Protein AF-A0A2N0L353-F1 (afdb_monomer_lite)

Sequence (300 aa):
MQDRASKSQKNRIRAVGNQPSREDRGNKATIRFIDNRPEAIQLRNLHEIADNSFQVKQLEAMQDMADKDHQAANTARLQAMAGRGPNPVARRMPTKDVSVGPAQNNENKTGPSGKGDQPETTTQRTSQFARDEGSLNVVQRLSKAGDPLKIAEEEYALVASGKKLKYTALSAGCMAVTVMFKDGGGGGVHMAMEEQGKGQWTGFLAAISGKTVKEAHINCDSWGSHEDWRVKKGESSPMSTLALVMAANFEKFADEDKKKDAFYKDGWVYETASILDWFKGKLGVKPNKHGSGSLEYTMP

Structure (mmCIF, N/CA/C/O backbone):
data_AF-A0A2N0L353-F1
#
_entry.id   AF-A0A2N0L353-F1
#
loop_
_atom_site.group_PDB
_atom_site.id
_atom_site.type_symbol
_atom_site.label_atom_id
_atom_site.label_alt_id
_atom_site.label_comp_id
_atom_site.label_asym_id
_atom_site.label_entity_id
_atom_site.label_seq_id
_atom_site.pdbx_PDB_ins_code
_atom_site.Cartn_x
_atom_site.Cartn_y
_atom_site.Cartn_z
_atom_site.occupancy
_atom_site.B_iso_or_equiv
_atom_site.auth_seq_id
_atom_site.auth_comp_id
_atom_site.auth_asym_id
_atom_site.auth_atom_id
_atom_site.pdbx_PDB_model_num
ATOM 1 N N . MET A 1 1 ? -32.045 44.838 -2.674 1.00 46.31 1 MET A N 1
ATOM 2 C CA . MET A 1 1 ? -33.083 43.862 -3.070 1.00 46.31 1 MET A CA 1
ATOM 3 C C . MET A 1 1 ? -33.022 43.684 -4.576 1.00 46.31 1 MET A C 1
ATOM 5 O O . MET A 1 1 ? -33.384 44.606 -5.290 1.00 46.31 1 MET A O 1
ATOM 9 N N . GLN A 1 2 ? -32.492 42.556 -5.047 1.00 46.69 2 GLN A N 1
ATOM 10 C CA . GLN A 1 2 ? -32.521 42.152 -6.455 1.00 46.69 2 GLN A CA 1
ATOM 11 C C . GLN A 1 2 ? -32.624 40.625 -6.486 1.00 46.69 2 GLN A C 1
ATOM 13 O O . GLN A 1 2 ? -31.653 39.923 -6.213 1.00 46.69 2 GLN A O 1
ATOM 18 N N . ASP A 1 3 ? -33.836 40.146 -6.756 1.00 54.50 3 ASP A N 1
ATOM 19 C CA . ASP A 1 3 ? -34.168 38.738 -6.942 1.00 54.50 3 ASP A CA 1
ATOM 20 C C . ASP A 1 3 ? -33.660 38.245 -8.300 1.00 54.50 3 ASP A C 1
ATOM 22 O O . ASP A 1 3 ? -33.986 38.808 -9.348 1.00 54.50 3 ASP A O 1
ATOM 26 N N . ARG A 1 4 ? -32.901 37.146 -8.301 1.00 48.09 4 ARG A N 1
ATOM 27 C CA . ARG A 1 4 ? -32.656 36.340 -9.503 1.00 48.09 4 ARG A CA 1
ATOM 28 C C . ARG A 1 4 ? -33.074 34.900 -9.239 1.00 48.09 4 ARG A C 1
ATOM 30 O O . ARG A 1 4 ? -32.358 34.123 -8.619 1.00 48.09 4 ARG A O 1
ATOM 37 N N . ALA A 1 5 ? -34.264 34.576 -9.737 1.00 50.03 5 ALA A N 1
ATOM 38 C CA . ALA A 1 5 ? -34.821 33.236 -9.801 1.00 50.03 5 ALA A CA 1
ATOM 39 C C . ALA A 1 5 ? -34.145 32.424 -10.920 1.00 50.03 5 ALA A C 1
ATOM 41 O O . ALA A 1 5 ? -34.323 32.712 -12.106 1.00 50.03 5 ALA A O 1
ATOM 42 N N . SER A 1 6 ? -33.398 31.385 -10.547 1.00 56.88 6 SER A N 1
ATOM 43 C CA . SER A 1 6 ? -32.835 30.406 -11.483 1.00 56.88 6 SER A CA 1
ATOM 44 C C . SER A 1 6 ? -33.846 29.288 -11.743 1.00 56.88 6 SER A C 1
ATOM 46 O O . SER A 1 6 ? -34.203 28.523 -10.847 1.00 56.88 6 SER A O 1
ATOM 48 N N . LYS A 1 7 ? -34.328 29.202 -12.986 1.00 53.72 7 LYS A N 1
ATOM 49 C CA . LYS A 1 7 ? -35.230 28.148 -13.471 1.00 53.72 7 LYS A CA 1
ATOM 50 C C . LYS A 1 7 ? -34.462 26.828 -13.616 1.00 53.72 7 LYS A C 1
ATOM 52 O O . LYS A 1 7 ? -33.476 26.763 -14.341 1.00 53.72 7 LYS A O 1
ATOM 57 N N . SER A 1 8 ? -34.942 25.774 -12.957 1.00 46.25 8 SER A N 1
ATOM 58 C CA . SER A 1 8 ? -34.457 24.399 -13.129 1.00 46.25 8 SER A CA 1
ATOM 59 C C . SER A 1 8 ? -34.963 23.815 -14.454 1.00 46.25 8 SER A C 1
ATOM 61 O O . SER A 1 8 ? -36.168 23.790 -14.717 1.00 46.25 8 SER A O 1
ATOM 63 N N . GLN A 1 9 ? -34.039 23.355 -15.298 1.00 46.62 9 GLN A N 1
ATOM 64 C CA . GLN A 1 9 ? -34.328 22.707 -16.574 1.00 46.62 9 GLN A CA 1
ATOM 65 C C . GLN A 1 9 ? -34.512 21.200 -16.338 1.00 46.62 9 GLN A C 1
ATOM 67 O O . GLN A 1 9 ? -33.571 20.463 -16.048 1.00 46.62 9 GLN A O 1
ATOM 72 N N . LYS A 1 10 ? -35.765 20.748 -16.413 1.00 39.97 10 LYS A N 1
ATOM 73 C CA . LYS A 1 10 ? -36.188 19.363 -16.172 1.00 39.97 10 LYS A CA 1
ATOM 74 C C . LYS A 1 10 ? -35.751 18.482 -17.351 1.00 39.97 10 LYS A C 1
ATOM 76 O O . LYS A 1 10 ? -36.398 18.483 -18.396 1.00 39.97 10 LYS A O 1
ATOM 81 N N . ASN A 1 11 ? -34.647 17.754 -17.198 1.00 43.69 11 ASN A N 1
ATOM 82 C CA . ASN A 1 11 ? -34.125 16.870 -18.239 1.00 43.69 11 ASN A CA 1
ATOM 83 C C . ASN A 1 11 ? -34.985 15.591 -18.309 1.00 43.69 11 ASN A C 1
ATOM 85 O O . ASN A 1 11 ? -34.959 14.746 -17.415 1.00 43.69 11 ASN A O 1
ATOM 89 N N . ARG A 1 12 ? -35.836 15.493 -19.336 1.00 39.56 12 ARG A N 1
ATOM 90 C CA . ARG A 1 12 ? -36.776 14.384 -19.550 1.00 39.56 12 ARG A CA 1
ATOM 91 C C . ARG A 1 12 ? -36.070 13.287 -20.345 1.00 39.56 12 ARG A C 1
ATOM 93 O O . ARG A 1 12 ? -36.060 13.327 -21.571 1.00 39.56 12 ARG A O 1
ATOM 100 N N . ILE A 1 13 ? -35.502 12.306 -19.650 1.00 43.84 13 ILE A N 1
ATOM 101 C CA . ILE A 1 13 ? -34.922 11.110 -20.273 1.00 43.84 13 ILE A CA 1
ATOM 102 C C . ILE A 1 13 ? -36.071 10.301 -20.898 1.00 43.84 13 ILE A C 1
ATOM 104 O O . ILE A 1 13 ? -36.920 9.757 -20.192 1.00 43.84 13 ILE A O 1
ATOM 108 N N . ARG A 1 14 ? -36.142 10.267 -22.235 1.00 41.06 14 ARG A N 1
ATOM 109 C CA . ARG A 1 14 ? -36.974 9.305 -22.970 1.00 41.06 14 ARG A CA 1
ATOM 110 C C . ARG A 1 14 ? -36.255 7.959 -22.939 1.00 41.06 14 ARG A C 1
ATOM 112 O O . ARG A 1 14 ? -35.190 7.828 -23.530 1.00 41.06 14 ARG A O 1
ATOM 119 N N . ALA A 1 15 ? -36.844 6.969 -22.276 1.00 43.94 15 ALA A N 1
ATOM 120 C CA . ALA A 1 15 ? -36.439 5.579 -22.426 1.00 43.94 15 ALA A CA 1
ATOM 121 C C . ALA A 1 15 ? -36.778 5.128 -23.856 1.00 43.94 15 ALA A C 1
ATOM 123 O O . ALA A 1 15 ? -37.950 5.003 -24.215 1.00 43.94 15 ALA A O 1
ATOM 124 N N . VAL A 1 16 ? -35.754 4.940 -24.686 1.00 44.72 16 VAL A N 1
ATOM 125 C CA . VAL A 1 16 ? -35.884 4.260 -25.976 1.00 44.72 16 VAL A CA 1
ATOM 126 C C . VAL A 1 16 ? -35.951 2.768 -25.665 1.00 44.72 16 VAL A C 1
ATOM 128 O O . VAL A 1 16 ? -34.963 2.163 -25.260 1.00 44.72 16 VAL A O 1
ATOM 131 N N . GLY A 1 17 ? -37.148 2.193 -25.764 1.00 37.22 17 GLY A N 1
ATOM 132 C CA . GLY A 1 17 ? -37.340 0.754 -25.646 1.00 37.22 17 GLY A CA 1
ATOM 133 C C . GLY A 1 17 ? -36.730 0.060 -26.858 1.00 37.22 17 GLY A C 1
ATOM 134 O O . GLY A 1 17 ? -37.237 0.211 -27.968 1.00 37.22 17 GLY A O 1
ATOM 135 N N . ASN A 1 18 ? -35.655 -0.699 -26.648 1.00 43.62 18 ASN A N 1
ATOM 136 C CA . ASN A 1 18 ? -35.121 -1.599 -27.664 1.00 43.62 18 ASN A CA 1
ATOM 137 C C . ASN A 1 18 ? -36.157 -2.699 -27.923 1.00 43.62 18 ASN A C 1
ATOM 139 O O . ASN A 1 18 ? -36.404 -3.542 -27.060 1.00 43.62 18 ASN A O 1
ATOM 143 N N . GLN A 1 19 ? -36.787 -2.677 -29.099 1.00 42.91 19 GLN A N 1
ATOM 144 C CA . GLN A 1 19 ? -37.584 -3.810 -29.553 1.00 42.91 19 GLN A CA 1
ATOM 145 C C . GLN A 1 19 ? -36.665 -5.025 -29.745 1.00 42.91 19 GLN A C 1
ATOM 147 O O . GLN A 1 19 ? -35.612 -4.893 -30.374 1.00 42.91 19 GLN A O 1
ATOM 152 N N . PRO A 1 20 ? -37.035 -6.214 -29.242 1.00 43.59 20 PRO A N 1
ATOM 153 C CA . PRO A 1 20 ? -36.316 -7.431 -29.574 1.00 43.59 20 PRO A CA 1
ATOM 154 C C . PRO A 1 20 ? -36.538 -7.746 -31.058 1.00 43.59 20 PRO A C 1
ATOM 156 O O . PRO A 1 20 ? -37.669 -7.995 -31.480 1.00 43.59 20 PRO A O 1
ATOM 159 N N . SER A 1 21 ? -35.456 -7.726 -31.841 1.00 52.06 21 SER A N 1
ATOM 160 C CA . SER A 1 21 ? -35.455 -8.262 -33.202 1.00 52.06 21 SER A CA 1
ATOM 161 C C . SER A 1 21 ? -35.830 -9.738 -33.125 1.00 52.06 21 SER A C 1
ATOM 163 O O . SER A 1 21 ? -35.154 -10.540 -32.476 1.00 52.06 21 SER A O 1
ATOM 165 N N . ARG A 1 22 ? -36.980 -10.068 -33.706 1.00 52.56 22 ARG A N 1
ATOM 166 C CA . ARG A 1 22 ? -37.604 -11.380 -33.633 1.00 52.56 22 ARG A CA 1
ATOM 167 C C . ARG A 1 22 ? -37.454 -12.042 -34.987 1.00 52.56 22 ARG A C 1
ATOM 169 O O . ARG A 1 22 ? -38.391 -12.007 -35.763 1.00 52.56 22 ARG A O 1
ATOM 176 N N . GLU A 1 23 ? -36.301 -12.647 -35.232 1.00 56.91 23 GLU A N 1
ATOM 177 C CA . GLU A 1 23 ? -36.127 -13.681 -36.251 1.00 56.91 23 GLU A CA 1
ATOM 178 C C . GLU A 1 23 ? -34.750 -14.321 -36.072 1.00 56.91 23 GLU A C 1
ATOM 180 O O . GLU A 1 23 ? -33.740 -13.753 -36.455 1.00 56.91 23 GLU A O 1
ATOM 185 N N . ASP A 1 24 ? -34.713 -15.491 -35.431 1.00 43.59 24 ASP A N 1
ATOM 186 C CA . ASP A 1 24 ? -33.927 -16.596 -35.972 1.00 43.59 24 ASP A CA 1
ATOM 187 C C . ASP A 1 24 ? -34.420 -17.929 -35.407 1.00 43.59 24 ASP A C 1
ATOM 189 O O . ASP A 1 24 ? -34.488 -18.175 -34.198 1.00 43.59 24 ASP A O 1
ATOM 193 N N . ARG A 1 25 ? -34.858 -18.784 -36.329 1.00 52.91 25 ARG A N 1
ATOM 194 C CA . ARG A 1 25 ? -35.359 -20.126 -36.052 1.00 52.91 25 ARG A CA 1
ATOM 195 C C . ARG A 1 25 ? -34.168 -21.033 -35.744 1.00 52.91 25 ARG A C 1
ATOM 197 O O . ARG A 1 25 ? -33.343 -21.288 -36.609 1.00 52.91 25 ARG A O 1
ATOM 204 N N . GLY A 1 26 ? -34.151 -21.608 -34.544 1.00 57.28 26 GLY A N 1
ATOM 205 C CA . GLY A 1 26 ? -33.601 -22.953 -34.354 1.00 57.28 26 GLY A CA 1
ATOM 206 C C . GLY A 1 26 ? -32.202 -23.099 -33.761 1.00 57.28 26 GLY A C 1
ATOM 207 O O . GLY A 1 26 ? -31.735 -24.228 -33.708 1.00 57.28 26 GLY A O 1
ATOM 208 N N . ASN A 1 27 ? -31.559 -22.049 -33.246 1.00 59.75 27 ASN A N 1
ATOM 209 C CA . ASN A 1 27 ? -30.376 -22.206 -32.393 1.00 59.75 27 ASN A CA 1
ATOM 210 C C . ASN A 1 27 ? -30.478 -21.305 -31.157 1.00 59.75 27 ASN A C 1
ATOM 212 O O . ASN A 1 27 ? -30.935 -20.170 -31.232 1.00 59.75 27 ASN A O 1
ATOM 216 N N . LYS A 1 28 ? -30.104 -21.865 -30.002 1.00 56.66 28 LYS A N 1
ATOM 217 C CA . LYS A 1 28 ? -30.168 -21.292 -28.647 1.00 56.66 28 LYS A CA 1
ATOM 218 C C . LYS A 1 28 ? -29.827 -19.789 -28.660 1.00 56.66 28 LYS A C 1
ATOM 220 O O . LYS A 1 28 ? -28.668 -19.421 -28.829 1.00 56.66 28 LYS A O 1
ATOM 225 N N . ALA A 1 29 ? -30.839 -18.931 -28.517 1.00 55.41 29 ALA A N 1
ATOM 226 C CA . ALA A 1 29 ? -30.677 -17.484 -28.626 1.00 55.41 29 ALA A CA 1
ATOM 227 C C . ALA A 1 29 ? -29.891 -16.939 -27.425 1.00 55.41 29 ALA A C 1
ATOM 229 O O . ALA A 1 29 ? -30.432 -16.742 -26.336 1.00 55.41 29 ALA A O 1
ATOM 230 N N . THR A 1 30 ? -28.596 -16.704 -27.618 1.00 61.00 30 THR A N 1
ATOM 231 C CA . THR A 1 30 ? -27.766 -15.980 -26.656 1.00 61.00 30 THR A CA 1
ATOM 232 C C . THR A 1 30 ? -28.069 -14.495 -26.819 1.00 61.00 30 THR A C 1
ATOM 234 O O . THR A 1 30 ? -27.542 -13.846 -27.721 1.00 61.00 30 THR A O 1
ATOM 237 N N . ILE A 1 31 ? -28.956 -13.950 -25.984 1.00 69.44 31 ILE A N 1
ATOM 238 C CA . ILE A 1 31 ? -29.211 -12.505 -25.950 1.00 69.44 31 ILE A CA 1
ATOM 239 C C . ILE A 1 31 ? -27.903 -11.822 -25.530 1.00 69.44 31 ILE A C 1
ATOM 241 O O . ILE A 1 31 ? -27.449 -11.989 -24.398 1.00 69.44 31 ILE A O 1
ATOM 245 N N . ARG A 1 32 ? -27.275 -11.084 -26.450 1.00 70.31 32 ARG A N 1
ATOM 246 C CA . ARG A 1 32 ? -26.110 -10.239 -26.165 1.00 70.31 32 ARG A CA 1
ATOM 247 C C . ARG A 1 32 ? -26.590 -8.801 -26.038 1.00 70.31 32 ARG A C 1
ATOM 249 O O . ARG A 1 32 ? -27.107 -8.235 -26.997 1.00 70.31 32 ARG A O 1
ATOM 256 N N . PHE A 1 33 ? -26.437 -8.219 -24.856 1.00 74.19 33 PHE A N 1
ATOM 257 C CA . PHE A 1 33 ? -26.637 -6.786 -24.673 1.00 74.19 33 PHE A CA 1
ATOM 258 C C . PHE A 1 33 ? -25.419 -6.063 -25.250 1.00 74.19 33 PHE A C 1
ATOM 260 O O . PHE A 1 33 ? -24.295 -6.322 -24.829 1.00 74.19 33 PHE A O 1
ATOM 267 N N . ILE A 1 34 ? -25.641 -5.206 -26.245 1.00 74.62 34 ILE A N 1
ATOM 268 C CA . ILE A 1 34 ? -24.610 -4.331 -26.808 1.00 74.62 34 ILE A CA 1
ATOM 269 C C . ILE A 1 34 ? -24.736 -2.985 -26.096 1.00 74.62 34 ILE A C 1
ATOM 271 O O . ILE A 1 34 ? -25.806 -2.371 -26.133 1.00 74.62 34 ILE A O 1
ATOM 275 N N . ASP A 1 35 ? -23.668 -2.549 -25.430 1.00 78.69 35 ASP A N 1
ATOM 276 C CA . ASP A 1 35 ? -23.598 -1.213 -24.845 1.00 78.69 35 ASP A CA 1
ATOM 277 C C . ASP A 1 35 ? -23.288 -0.190 -25.946 1.00 78.69 35 ASP A C 1
ATOM 279 O O . ASP A 1 35 ? -22.257 -0.268 -26.609 1.00 78.69 35 ASP A O 1
ATOM 283 N N . ASN A 1 36 ? -24.216 0.744 -26.164 1.00 89.44 36 ASN A N 1
ATOM 284 C CA . ASN A 1 36 ? -24.124 1.781 -27.195 1.00 89.44 36 ASN A CA 1
ATOM 285 C C . ASN A 1 36 ? -23.793 3.165 -26.611 1.00 89.44 36 ASN A C 1
ATOM 287 O O . ASN A 1 36 ? -23.984 4.178 -27.288 1.00 89.44 36 ASN A O 1
ATOM 291 N N . ARG A 1 37 ? -23.346 3.249 -25.351 1.00 91.94 37 ARG A N 1
ATOM 292 C CA . ARG A 1 37 ? -22.827 4.507 -24.798 1.00 91.94 37 ARG A CA 1
ATOM 293 C C . ARG A 1 37 ? -21.581 4.948 -25.595 1.00 91.94 37 ARG A C 1
ATOM 295 O O . ARG A 1 37 ? -20.764 4.090 -25.932 1.00 91.94 37 ARG A O 1
ATOM 302 N N . PRO A 1 38 ? -21.409 6.245 -25.924 1.00 77.38 38 PRO A N 1
ATOM 303 C CA . PRO A 1 38 ? -20.264 6.734 -26.704 1.00 77.38 38 PRO A CA 1
ATOM 304 C C . PRO A 1 38 ? -18.902 6.317 -26.138 1.00 77.38 38 PRO A C 1
ATOM 306 O O . PRO A 1 38 ? -17.980 6.033 -26.897 1.00 77.38 38 PRO A O 1
ATOM 309 N N . GLU A 1 39 ? -18.796 6.232 -24.816 1.00 70.62 39 GLU A N 1
ATOM 310 C CA . GLU A 1 39 ? -17.603 5.797 -24.097 1.00 70.62 39 GLU A CA 1
ATOM 311 C C . GLU A 1 39 ? -17.311 4.310 -24.356 1.00 70.62 39 GLU A C 1
ATOM 313 O O . GLU A 1 39 ? -16.192 3.959 -24.718 1.00 70.62 39 GLU A O 1
ATOM 318 N N . ALA A 1 40 ? -18.329 3.443 -24.294 1.00 78.56 40 ALA A N 1
ATOM 319 C CA . ALA A 1 40 ? -18.188 2.016 -24.604 1.00 78.56 40 ALA A CA 1
ATOM 320 C C . ALA A 1 40 ? -17.779 1.780 -26.071 1.00 78.56 40 ALA A C 1
ATOM 322 O O . ALA A 1 40 ? -17.003 0.872 -26.372 1.00 78.56 40 ALA A O 1
ATOM 323 N N . ILE A 1 41 ? -18.254 2.630 -26.989 1.00 81.38 41 ILE A N 1
ATOM 324 C CA . ILE A 1 41 ? -17.851 2.597 -28.402 1.00 81.38 41 ILE A CA 1
ATOM 325 C C . ILE A 1 41 ? -16.376 2.996 -28.555 1.00 81.38 41 ILE A C 1
ATOM 327 O O . ILE A 1 41 ? -15.638 2.325 -29.274 1.00 81.38 41 ILE A O 1
ATOM 331 N N . GLN A 1 42 ? -15.924 4.054 -27.874 1.00 80.19 42 GLN A N 1
ATOM 332 C CA . GLN A 1 42 ? -14.520 4.479 -27.915 1.00 80.19 42 GLN A CA 1
ATOM 333 C C . GLN A 1 42 ? -13.577 3.403 -27.364 1.00 80.19 42 GLN A C 1
ATOM 335 O O . GLN A 1 42 ? -12.562 3.110 -27.993 1.00 80.19 42 GLN A O 1
ATOM 340 N N . LEU A 1 43 ? -13.937 2.764 -26.250 1.00 75.62 43 LEU A N 1
ATOM 341 C CA . LEU A 1 43 ? -13.145 1.685 -25.655 1.00 75.62 43 LEU A CA 1
ATOM 342 C C . LEU A 1 43 ? -13.079 0.445 -26.540 1.00 75.62 43 LEU A C 1
ATOM 344 O O . LEU A 1 43 ? -12.008 -0.130 -26.724 1.00 75.62 43 LEU A O 1
ATOM 348 N N . ARG A 1 44 ? -14.205 0.056 -27.147 1.00 87.88 44 ARG A N 1
ATOM 349 C CA . ARG A 1 44 ? -14.224 -1.040 -28.119 1.00 87.88 44 ARG A CA 1
ATOM 350 C C . ARG A 1 44 ? -13.262 -0.768 -29.276 1.00 87.88 44 ARG A C 1
ATOM 352 O O . ARG A 1 44 ? -12.545 -1.675 -29.684 1.00 87.88 44 ARG A O 1
ATOM 359 N N . ASN A 1 45 ? -13.219 0.471 -29.761 1.00 87.38 45 ASN A N 1
ATOM 360 C CA . ASN A 1 45 ? -12.301 0.860 -30.828 1.00 87.38 45 ASN A CA 1
ATOM 361 C C . ASN A 1 45 ? -10.833 0.814 -30.369 1.00 87.38 45 ASN A C 1
ATOM 363 O O . ASN A 1 45 ? -9.981 0.376 -31.136 1.00 87.38 45 ASN A O 1
ATOM 367 N N . LEU A 1 46 ? -10.521 1.229 -29.134 1.00 86.25 46 LEU A N 1
ATOM 368 C CA . LEU A 1 46 ? -9.159 1.137 -28.587 1.00 86.25 46 LEU A CA 1
ATOM 369 C C . LEU A 1 46 ? -8.693 -0.315 -28.447 1.00 86.25 46 LEU A C 1
ATOM 371 O O . LEU A 1 46 ? -7.594 -0.644 -28.890 1.00 86.25 46 LEU A O 1
ATOM 375 N N . HIS A 1 47 ? -9.549 -1.188 -27.914 1.00 80.75 47 HIS A N 1
ATOM 376 C CA . HIS A 1 47 ? -9.293 -2.626 -27.861 1.00 80.75 47 HIS A CA 1
ATOM 377 C C . HIS A 1 47 ? -9.050 -3.210 -29.252 1.00 80.75 47 HIS A C 1
ATOM 379 O O . HIS A 1 47 ? -8.076 -3.925 -29.459 1.00 80.75 47 HIS A O 1
ATOM 385 N N . GLU A 1 48 ? -9.886 -2.854 -30.228 1.00 87.44 48 GLU A N 1
ATOM 386 C CA . GLU A 1 48 ? -9.726 -3.329 -31.600 1.00 87.44 48 GLU A CA 1
ATOM 387 C C . GLU A 1 48 ? -8.403 -2.857 -32.220 1.00 87.44 48 GLU A C 1
ATOM 389 O O . GLU A 1 48 ? -7.778 -3.617 -32.955 1.00 87.44 48 GLU A O 1
ATOM 394 N N . ILE A 1 49 ? -7.922 -1.651 -31.901 1.00 87.06 49 ILE A N 1
ATOM 395 C CA . ILE A 1 49 ? -6.603 -1.166 -32.340 1.00 87.06 49 ILE A CA 1
ATOM 396 C C . ILE A 1 49 ? -5.468 -1.933 -31.647 1.00 87.06 49 ILE A C 1
ATOM 398 O O . ILE A 1 49 ? -4.491 -2.291 -32.308 1.00 87.06 49 ILE A O 1
ATOM 402 N N . ALA A 1 50 ? -5.586 -2.195 -30.344 1.00 80.19 50 ALA A N 1
ATOM 403 C CA . ALA A 1 50 ? -4.587 -2.934 -29.575 1.00 80.19 50 ALA A CA 1
ATOM 404 C C . ALA A 1 50 ? -4.457 -4.387 -30.062 1.00 80.19 50 ALA A C 1
ATOM 406 O O . ALA A 1 50 ? -3.350 -4.834 -30.379 1.00 80.19 50 ALA A O 1
ATOM 407 N N . ASP A 1 51 ? -5.587 -5.079 -30.225 1.00 79.56 51 ASP A N 1
ATOM 408 C CA . ASP A 1 51 ? -5.654 -6.450 -30.739 1.00 79.56 51 ASP A CA 1
ATOM 409 C C . ASP A 1 51 ? -5.171 -6.526 -32.198 1.00 79.56 51 ASP A C 1
ATOM 411 O O . ASP A 1 51 ? -4.533 -7.495 -32.606 1.00 79.56 51 ASP A O 1
ATOM 415 N N . ASN A 1 52 ? -5.404 -5.475 -32.995 1.00 87.44 52 ASN A N 1
ATOM 416 C CA . ASN A 1 52 ? -4.905 -5.395 -34.369 1.00 87.44 52 ASN A CA 1
ATOM 417 C C . ASN A 1 52 ? -3.486 -4.830 -34.508 1.00 87.44 52 ASN A C 1
ATOM 419 O O . ASN A 1 52 ? -3.014 -4.678 -35.644 1.00 87.44 52 ASN A O 1
ATOM 423 N N . SER A 1 53 ? -2.803 -4.518 -33.404 1.00 91.88 53 SER A N 1
ATOM 424 C CA . SER A 1 53 ? -1.458 -3.954 -33.452 1.00 91.88 53 SER A CA 1
ATOM 425 C C . SER A 1 53 ? -0.470 -4.924 -34.107 1.00 91.88 53 SER A C 1
ATOM 427 O O . SER A 1 53 ? -0.585 -6.150 -34.020 1.00 91.88 53 SER A O 1
ATOM 429 N N . PHE A 1 54 ? 0.538 -4.370 -34.784 1.00 89.00 54 PHE A N 1
ATOM 430 C CA . PHE A 1 54 ? 1.558 -5.166 -35.471 1.00 89.00 54 PHE A CA 1
ATOM 431 C C . PHE A 1 54 ? 2.294 -6.121 -34.516 1.00 89.00 54 PHE A C 1
ATOM 433 O O . PHE A 1 54 ? 2.611 -7.247 -34.888 1.00 89.00 54 PHE A O 1
ATOM 440 N N . GLN A 1 55 ? 2.522 -5.684 -33.275 1.00 87.69 55 GLN A N 1
ATOM 441 C CA . GLN A 1 55 ? 3.210 -6.458 -32.240 1.00 87.69 55 GLN A CA 1
ATOM 442 C C . GLN A 1 55 ? 2.396 -7.685 -31.811 1.00 87.69 55 GLN A C 1
ATOM 444 O O . GLN A 1 55 ? 2.950 -8.779 -31.739 1.00 87.69 55 GLN A O 1
ATOM 449 N N . VAL A 1 56 ? 1.082 -7.530 -31.595 1.00 86.69 56 VAL A N 1
ATOM 450 C CA . VAL A 1 56 ? 0.189 -8.647 -31.240 1.00 86.69 56 VAL A CA 1
ATOM 451 C C . VAL A 1 56 ? 0.116 -9.661 -32.380 1.00 86.69 56 VAL A C 1
ATOM 453 O O . VAL A 1 56 ? 0.302 -10.851 -32.144 1.00 86.69 56 VAL A O 1
ATOM 456 N N . LYS A 1 57 ? -0.018 -9.199 -33.630 1.00 89.62 57 LYS A N 1
ATOM 457 C CA . LYS A 1 57 ? -0.004 -10.082 -34.811 1.00 89.62 57 LYS A CA 1
ATOM 458 C C . LYS A 1 57 ? 1.318 -10.828 -34.983 1.00 89.62 57 LYS A C 1
ATOM 460 O O . LYS A 1 57 ? 1.325 -11.983 -35.400 1.00 89.62 57 LYS A O 1
ATOM 465 N N . GLN A 1 58 ? 2.444 -10.187 -34.671 1.00 90.56 58 GLN A N 1
ATOM 466 C CA . GLN A 1 58 ? 3.750 -10.840 -34.719 1.00 90.56 58 GLN A CA 1
ATOM 467 C C . GLN A 1 58 ? 3.877 -11.919 -33.637 1.00 90.56 58 GLN A C 1
ATOM 469 O O . GLN A 1 58 ? 4.386 -13.002 -33.924 1.00 90.56 58 GLN A O 1
ATOM 474 N N . LEU A 1 59 ? 3.393 -11.646 -32.422 1.00 91.62 59 LEU A N 1
ATOM 475 C CA . LEU A 1 59 ? 3.396 -12.611 -31.325 1.00 91.62 59 LEU A CA 1
ATOM 476 C C . LEU A 1 59 ? 2.489 -13.811 -31.631 1.00 91.62 59 LEU A C 1
ATOM 478 O O . LEU A 1 59 ? 2.908 -14.952 -31.451 1.00 91.62 59 LEU A O 1
ATOM 482 N N . GLU A 1 60 ? 1.291 -13.561 -32.163 1.00 91.25 60 GLU A N 1
ATOM 483 C CA . GLU A 1 60 ? 0.355 -14.601 -32.600 1.00 91.25 60 GLU A CA 1
ATOM 484 C C . GLU A 1 60 ? 0.979 -15.476 -33.697 1.00 91.25 60 GLU A C 1
ATOM 486 O O . GLU A 1 60 ? 0.958 -16.699 -33.598 1.00 91.25 60 GLU A O 1
ATOM 491 N N . ALA A 1 61 ? 1.660 -14.873 -34.679 1.00 90.25 61 ALA A N 1
ATOM 492 C CA . ALA A 1 61 ? 2.383 -15.619 -35.708 1.00 90.25 61 ALA A CA 1
ATOM 493 C C . ALA A 1 61 ? 3.537 -16.468 -35.139 1.00 90.25 61 ALA A C 1
ATOM 495 O O . ALA A 1 61 ? 3.773 -17.584 -35.608 1.00 90.25 61 ALA A O 1
ATOM 496 N N . MET A 1 62 ? 4.266 -15.965 -34.137 1.00 91.31 62 MET A N 1
ATOM 497 C CA . MET A 1 62 ? 5.315 -16.732 -33.452 1.00 91.31 62 MET A CA 1
ATOM 498 C C . MET A 1 62 ? 4.737 -17.921 -32.683 1.00 91.31 62 MET A C 1
ATOM 500 O O . MET A 1 62 ? 5.301 -19.015 -32.739 1.00 91.31 62 MET A O 1
ATOM 504 N N . GLN A 1 63 ? 3.606 -17.723 -32.010 1.00 88.69 63 GLN A N 1
ATOM 505 C CA . GLN A 1 63 ? 2.914 -18.773 -31.273 1.00 88.69 63 GLN A CA 1
ATOM 506 C C . GLN A 1 63 ? 2.374 -19.859 -32.215 1.00 88.69 63 GLN A C 1
ATOM 508 O O . GLN A 1 63 ? 2.629 -21.041 -31.996 1.00 88.69 63 GLN A O 1
ATOM 513 N N . ASP A 1 64 ? 1.767 -19.460 -33.332 1.00 89.81 64 ASP A N 1
ATOM 514 C CA . ASP A 1 64 ? 1.314 -20.364 -34.393 1.00 89.81 64 ASP A CA 1
ATOM 515 C C . ASP A 1 64 ? 2.450 -21.224 -34.968 1.00 89.81 64 ASP A C 1
ATOM 517 O O . ASP A 1 64 ? 2.253 -22.398 -35.298 1.00 89.81 64 ASP A O 1
ATOM 521 N N . MET A 1 65 ? 3.647 -20.647 -35.129 1.00 88.12 65 MET A N 1
ATOM 522 C CA . MET A 1 65 ? 4.825 -21.391 -35.585 1.00 88.12 65 MET A CA 1
ATOM 523 C C . MET A 1 65 ? 5.297 -22.400 -34.536 1.00 88.12 65 MET A C 1
ATOM 525 O O . MET A 1 65 ? 5.592 -23.540 -34.894 1.00 88.12 65 MET A O 1
ATOM 529 N N . ALA A 1 66 ? 5.334 -22.012 -33.259 1.00 86.62 66 ALA A N 1
ATOM 530 C CA . ALA A 1 66 ? 5.717 -22.906 -32.169 1.00 86.62 66 ALA A CA 1
ATOM 531 C C . ALA A 1 66 ? 4.746 -24.093 -32.037 1.00 86.62 66 ALA A C 1
ATOM 533 O O . ALA A 1 66 ? 5.174 -25.244 -31.932 1.00 86.62 66 ALA A O 1
ATOM 534 N N . ASP A 1 67 ? 3.440 -23.841 -32.130 1.00 87.06 67 ASP A N 1
ATOM 535 C CA . ASP A 1 67 ? 2.422 -24.888 -32.038 1.00 87.06 67 ASP A CA 1
ATOM 536 C C . ASP A 1 67 ? 2.490 -25.865 -33.223 1.00 87.06 67 ASP A C 1
ATOM 538 O O . ASP A 1 67 ? 2.363 -27.081 -33.042 1.00 87.06 67 ASP A O 1
ATOM 542 N N . LYS A 1 68 ? 2.756 -25.365 -34.439 1.00 89.50 68 LYS A N 1
ATOM 543 C CA . LYS A 1 68 ? 2.967 -26.211 -35.629 1.00 89.50 68 LYS A CA 1
ATOM 544 C C . LYS A 1 68 ? 4.221 -27.075 -35.510 1.00 89.50 68 LYS A C 1
ATOM 546 O O . LYS A 1 68 ? 4.181 -28.238 -35.915 1.00 89.50 68 LYS A O 1
ATOM 551 N N . ASP A 1 69 ? 5.301 -26.552 -34.935 1.00 89.94 69 ASP A N 1
ATOM 552 C CA . ASP A 1 69 ? 6.531 -27.318 -34.709 1.00 89.94 69 ASP A CA 1
ATOM 553 C C . ASP A 1 69 ? 6.303 -28.455 -33.698 1.00 89.94 69 ASP A C 1
ATOM 555 O O . ASP A 1 69 ? 6.630 -29.618 -33.957 1.00 89.94 69 ASP A O 1
ATOM 559 N N . HIS A 1 70 ? 5.600 -28.167 -32.598 1.00 84.38 70 HIS A N 1
ATOM 560 C CA . HIS A 1 70 ? 5.190 -29.188 -31.633 1.00 84.38 70 HIS A CA 1
ATOM 561 C C . HIS A 1 70 ? 4.285 -30.264 -32.252 1.00 84.38 70 HIS A C 1
ATOM 563 O O . HIS A 1 70 ? 4.446 -31.457 -31.964 1.00 84.38 70 HIS A O 1
ATOM 569 N N . GLN A 1 71 ? 3.351 -29.884 -33.127 1.00 84.38 71 GLN A N 1
ATOM 570 C CA . GLN A 1 71 ? 2.502 -30.840 -33.842 1.00 84.38 71 GLN A CA 1
ATOM 571 C C . GLN A 1 71 ? 3.296 -31.706 -34.829 1.00 84.38 71 GLN A C 1
ATOM 573 O O . GLN A 1 71 ? 3.072 -32.921 -34.890 1.00 84.38 71 GLN A O 1
ATOM 578 N N . ALA A 1 72 ? 4.243 -31.124 -35.569 1.00 85.12 72 ALA A N 1
ATOM 579 C CA . ALA A 1 72 ? 5.105 -31.855 -36.497 1.00 85.12 72 ALA A CA 1
ATOM 580 C C . ALA A 1 72 ? 5.995 -32.867 -35.758 1.00 85.12 72 ALA A C 1
ATOM 582 O O . ALA A 1 72 ? 6.044 -34.041 -36.138 1.00 85.12 72 ALA A O 1
ATOM 583 N N . ALA A 1 73 ? 6.613 -32.452 -34.648 1.00 84.12 73 ALA A N 1
ATOM 584 C CA . ALA A 1 73 ? 7.421 -33.322 -33.797 1.00 84.12 73 ALA A CA 1
ATOM 585 C C . ALA A 1 73 ? 6.602 -34.490 -33.218 1.00 84.12 73 ALA A C 1
ATOM 587 O O . ALA A 1 73 ? 7.041 -35.645 -33.248 1.00 84.12 73 ALA A O 1
ATOM 588 N N . ASN A 1 74 ? 5.381 -34.222 -32.746 1.00 84.69 74 ASN A N 1
ATOM 589 C CA . ASN A 1 74 ? 4.482 -35.262 -32.242 1.00 84.69 74 ASN A CA 1
ATOM 590 C C . ASN A 1 74 ? 4.039 -36.234 -33.346 1.00 84.69 74 ASN A C 1
ATOM 592 O O . ASN A 1 74 ? 4.025 -37.446 -33.126 1.00 84.69 74 ASN A O 1
ATOM 596 N N . THR A 1 75 ? 3.738 -35.731 -34.544 1.00 85.81 75 THR A N 1
ATOM 597 C CA . THR A 1 75 ? 3.343 -36.562 -35.693 1.00 85.81 75 THR A CA 1
ATOM 598 C C . THR A 1 75 ? 4.485 -37.477 -36.136 1.00 85.81 75 THR A C 1
ATOM 600 O O . THR A 1 75 ? 4.278 -38.681 -36.302 1.00 85.81 75 THR A O 1
ATOM 603 N N . ALA A 1 76 ? 5.707 -36.946 -36.243 1.00 83.88 76 ALA A N 1
ATOM 604 C CA . ALA A 1 76 ? 6.904 -37.730 -36.545 1.00 83.88 76 ALA A CA 1
ATOM 605 C C . ALA A 1 76 ? 7.162 -38.817 -35.489 1.00 83.88 76 ALA A C 1
ATOM 607 O O . ALA A 1 76 ? 7.465 -39.964 -35.826 1.00 83.88 76 ALA A O 1
ATOM 608 N N . ARG A 1 77 ? 6.976 -38.496 -34.202 1.00 84.50 77 ARG A N 1
ATOM 609 C CA . ARG A 1 77 ? 7.116 -39.466 -33.108 1.00 84.50 77 ARG A CA 1
ATOM 610 C C . ARG A 1 77 ? 6.076 -40.587 -33.190 1.00 84.50 77 ARG A C 1
ATOM 612 O O . ARG A 1 77 ? 6.430 -41.749 -32.995 1.00 84.50 77 ARG A O 1
ATOM 619 N N . LEU A 1 78 ? 4.821 -40.265 -33.501 1.00 86.44 78 LEU A N 1
ATOM 620 C CA . LEU A 1 78 ? 3.761 -41.261 -33.680 1.00 86.44 78 LEU A CA 1
ATOM 621 C C . LEU A 1 78 ? 4.014 -42.157 -34.902 1.00 86.44 78 LEU A C 1
ATOM 623 O O . LEU A 1 78 ? 3.853 -43.373 -34.808 1.00 86.44 78 LEU A O 1
ATOM 627 N N . GLN A 1 79 ? 4.491 -41.599 -36.018 1.00 85.69 79 GLN A N 1
ATOM 628 C CA . GLN A 1 79 ? 4.880 -42.384 -37.197 1.00 85.69 79 GLN A CA 1
ATOM 629 C C . GLN A 1 79 ? 6.069 -43.313 -36.916 1.00 85.69 79 GLN A C 1
ATOM 631 O O . GLN A 1 79 ? 6.046 -44.476 -37.318 1.00 85.69 79 GLN A O 1
ATOM 636 N N . ALA A 1 80 ? 7.078 -42.851 -36.170 1.00 80.94 80 ALA A N 1
ATOM 637 C CA . ALA A 1 80 ? 8.214 -43.684 -35.767 1.00 80.94 80 ALA A CA 1
ATOM 638 C C . ALA A 1 80 ? 7.795 -44.860 -34.864 1.00 80.94 80 ALA A C 1
ATOM 640 O O . ALA A 1 80 ? 8.401 -45.933 -34.914 1.00 80.94 80 ALA A O 1
ATOM 641 N N . MET A 1 81 ? 6.745 -44.680 -34.056 1.00 81.06 81 MET A N 1
ATOM 642 C CA . MET A 1 81 ? 6.156 -45.755 -33.253 1.00 81.06 81 MET A CA 1
ATOM 643 C C . MET A 1 81 ? 5.325 -46.724 -34.103 1.00 81.06 81 MET A C 1
ATOM 645 O O . MET A 1 81 ? 5.421 -47.929 -33.895 1.00 81.06 81 MET A O 1
ATOM 649 N N . ALA A 1 82 ? 4.577 -46.231 -35.094 1.00 80.06 82 ALA A N 1
ATOM 650 C CA . ALA A 1 82 ? 3.783 -47.066 -36.000 1.00 80.06 82 ALA A CA 1
ATOM 651 C C . ALA A 1 82 ? 4.644 -47.888 -36.983 1.00 80.06 82 ALA A C 1
ATOM 653 O O . ALA A 1 82 ? 4.273 -49.001 -37.348 1.00 80.06 82 ALA A O 1
ATOM 654 N N . GLY A 1 83 ? 5.816 -47.376 -37.376 1.00 69.62 83 GLY A N 1
ATOM 655 C CA . GLY A 1 83 ? 6.781 -48.083 -38.227 1.00 69.62 83 GLY A CA 1
ATOM 656 C C . GLY A 1 83 ? 7.544 -49.211 -37.520 1.00 69.62 83 GLY A C 1
ATOM 657 O O . GLY A 1 83 ? 8.155 -50.050 -38.183 1.00 69.62 83 GLY A O 1
ATOM 658 N N . ARG A 1 84 ? 7.490 -49.286 -36.181 1.00 65.12 84 ARG A N 1
ATOM 659 C CA . ARG A 1 84 ? 7.929 -50.467 -35.424 1.00 65.12 84 ARG A CA 1
ATOM 660 C C . ARG A 1 84 ? 6.806 -51.500 -35.400 1.00 65.12 84 ARG A C 1
ATOM 662 O O . ARG A 1 84 ? 6.180 -51.737 -34.371 1.00 65.12 84 ARG A O 1
ATOM 669 N N . GLY A 1 85 ? 6.575 -52.138 -36.545 1.00 66.69 85 GLY A N 1
ATOM 670 C CA . GLY A 1 85 ? 5.816 -53.383 -36.574 1.00 66.69 85 GLY A CA 1
ATOM 671 C C . GLY A 1 85 ? 6.435 -54.409 -35.607 1.00 66.69 85 GLY A C 1
ATOM 672 O O . GLY A 1 85 ? 7.657 -54.415 -35.411 1.00 66.69 85 GLY A O 1
ATOM 673 N N . PRO A 1 86 ? 5.629 -55.268 -34.964 1.00 63.28 86 PRO A N 1
ATOM 674 C CA . PRO A 1 86 ? 6.159 -56.342 -34.144 1.00 63.28 86 PRO A CA 1
ATOM 675 C C . PRO A 1 86 ? 6.883 -57.341 -35.056 1.00 63.28 86 PRO A C 1
ATOM 677 O O . PRO A 1 86 ? 6.254 -58.041 -35.841 1.00 63.28 86 PRO A O 1
ATOM 680 N N . ASN A 1 87 ? 8.206 -57.422 -34.897 1.00 61.78 87 ASN A N 1
ATOM 681 C CA . ASN A 1 87 ? 9.129 -58.375 -35.528 1.00 61.78 87 ASN A CA 1
ATOM 682 C C . ASN A 1 87 ? 9.481 -58.161 -37.013 1.00 61.78 87 ASN A C 1
ATOM 684 O O . ASN A 1 87 ? 8.623 -57.996 -37.874 1.00 61.78 87 ASN A O 1
ATOM 688 N N . PRO A 1 88 ? 10.787 -58.277 -37.322 1.00 49.06 88 PRO A N 1
ATOM 689 C CA . PRO A 1 88 ? 11.256 -59.598 -37.728 1.00 49.06 88 PRO A CA 1
ATOM 690 C C . PRO A 1 88 ? 12.511 -60.047 -36.967 1.00 49.06 88 PRO A C 1
ATOM 692 O O . PRO A 1 88 ? 13.595 -59.473 -37.090 1.00 49.06 88 PRO A O 1
ATOM 695 N N . VAL A 1 89 ? 12.394 -61.163 -36.245 1.00 57.19 89 VAL A N 1
ATOM 696 C CA . VAL A 1 89 ? 13.541 -62.036 -35.985 1.00 57.19 89 VAL A CA 1
ATOM 697 C C . VAL A 1 89 ? 13.934 -62.665 -37.321 1.00 57.19 89 VAL A C 1
ATOM 699 O O . VAL A 1 89 ? 13.275 -63.594 -37.766 1.00 57.19 89 VAL A O 1
ATOM 702 N N . ALA A 1 90 ? 14.974 -62.136 -37.969 1.00 54.75 90 ALA A N 1
ATOM 703 C CA . ALA A 1 90 ? 15.922 -62.885 -38.806 1.00 54.75 90 ALA A CA 1
ATOM 704 C C . ALA A 1 90 ? 16.942 -61.924 -39.444 1.00 54.75 90 ALA A C 1
ATOM 706 O O . ALA A 1 90 ? 16.775 -61.467 -40.573 1.00 54.75 90 ALA A O 1
ATOM 707 N N . ARG A 1 91 ? 18.054 -61.652 -38.751 1.00 46.81 91 ARG A N 1
ATOM 708 C CA . ARG A 1 91 ? 19.286 -61.208 -39.420 1.00 46.81 91 ARG A CA 1
ATOM 709 C C . ARG A 1 91 ? 19.999 -62.447 -39.966 1.00 46.81 91 ARG A C 1
ATOM 711 O O . ARG A 1 91 ? 20.637 -63.170 -39.207 1.00 46.81 91 ARG A O 1
ATOM 718 N N . ARG A 1 92 ? 19.886 -62.693 -41.275 1.00 51.81 92 ARG A N 1
ATOM 719 C CA . ARG A 1 92 ? 20.855 -63.503 -42.031 1.00 51.81 92 ARG A CA 1
ATOM 720 C C . ARG A 1 92 ? 22.020 -62.612 -42.476 1.00 51.81 92 ARG A C 1
ATOM 722 O O . ARG A 1 92 ? 21.835 -61.430 -42.754 1.00 51.81 92 ARG A O 1
ATOM 729 N N . MET A 1 93 ? 23.209 -63.207 -42.479 1.00 48.28 93 MET A N 1
ATOM 730 C CA . MET A 1 93 ? 24.495 -62.613 -42.858 1.00 48.28 93 MET A CA 1
ATOM 731 C C . MET A 1 93 ? 24.544 -62.182 -44.337 1.00 48.28 93 MET A C 1
ATOM 733 O O . MET A 1 93 ? 23.787 -62.727 -45.141 1.00 48.28 93 MET A O 1
ATOM 737 N N . PRO A 1 94 ? 25.421 -61.229 -44.710 1.00 50.97 94 PRO A N 1
ATOM 738 C CA . PRO A 1 94 ? 25.432 -60.642 -46.044 1.00 50.97 94 PRO A CA 1
ATOM 739 C C . PRO A 1 94 ? 26.174 -61.524 -47.059 1.00 50.97 94 PRO A C 1
ATOM 741 O O . PRO A 1 94 ? 27.321 -61.911 -46.840 1.00 50.97 94 PRO A O 1
ATOM 744 N N . THR A 1 95 ? 25.548 -61.760 -48.212 1.00 44.88 95 THR A N 1
ATOM 745 C CA . THR A 1 95 ? 26.236 -62.127 -49.456 1.00 44.88 95 THR A CA 1
ATOM 746 C C . THR A 1 95 ? 26.027 -61.031 -50.494 1.00 44.88 95 THR A C 1
ATOM 748 O O . THR A 1 95 ? 24.969 -60.412 -50.562 1.00 44.88 95 THR A O 1
ATOM 751 N N . LYS A 1 96 ? 27.102 -60.792 -51.240 1.00 47.09 96 LYS A N 1
ATOM 752 C CA . LYS A 1 96 ? 27.315 -59.787 -52.281 1.00 47.09 96 LYS A CA 1
ATOM 753 C C . LYS A 1 96 ? 26.255 -59.756 -53.397 1.00 47.09 96 LYS A C 1
ATOM 755 O O . LYS A 1 96 ? 25.694 -60.787 -53.748 1.00 47.09 96 LYS A O 1
ATOM 760 N N . ASP A 1 97 ? 26.203 -58.565 -54.001 1.00 43.09 97 ASP A N 1
ATOM 761 C CA . ASP A 1 97 ? 25.964 -58.244 -55.418 1.00 43.09 97 ASP A CA 1
ATOM 762 C C . ASP A 1 97 ? 24.570 -57.774 -55.909 1.00 43.09 97 ASP A C 1
ATOM 764 O O . ASP A 1 97 ? 23.547 -58.420 -55.724 1.00 43.09 97 ASP A O 1
ATOM 768 N N . VAL A 1 98 ? 24.651 -56.648 -56.651 1.00 43.25 98 VAL A N 1
ATOM 769 C CA . VAL A 1 98 ? 23.823 -56.149 -57.779 1.00 43.25 98 VAL A CA 1
ATOM 770 C C . VAL A 1 98 ? 22.542 -55.325 -57.501 1.00 43.25 98 VAL A C 1
ATOM 772 O O . VAL A 1 98 ? 21.487 -55.839 -57.168 1.00 43.25 98 VAL A O 1
ATOM 775 N N . SER A 1 99 ? 22.701 -54.008 -57.724 1.00 53.19 99 SER A N 1
ATOM 776 C CA . SER A 1 99 ? 22.011 -53.081 -58.660 1.00 53.19 99 SER A CA 1
ATOM 777 C C . SER A 1 99 ? 20.478 -53.076 -58.884 1.00 53.19 99 SER A C 1
ATOM 779 O O . SER A 1 99 ? 19.834 -54.109 -59.007 1.00 53.19 99 SER A O 1
ATOM 781 N N . VAL A 1 100 ? 20.013 -51.849 -59.196 1.00 40.38 100 VAL A N 1
ATOM 782 C CA . VAL A 1 100 ? 18.775 -51.393 -59.884 1.00 40.38 100 VAL A CA 1
ATOM 783 C C . VAL A 1 100 ? 17.596 -50.956 -58.976 1.00 40.38 100 VAL A C 1
ATOM 785 O O . VAL A 1 100 ? 17.024 -51.752 -58.244 1.00 40.38 100 VAL A O 1
ATOM 788 N N . GLY A 1 101 ? 17.238 -49.656 -59.034 1.00 34.12 101 GLY A N 1
ATOM 789 C CA . GLY A 1 101 ? 15.987 -49.066 -58.486 1.00 34.12 101 GLY A CA 1
ATOM 790 C C . GLY A 1 101 ? 14.805 -49.184 -59.473 1.00 34.12 101 GLY A C 1
ATOM 791 O O . GLY A 1 101 ? 14.856 -50.076 -60.313 1.00 34.12 101 GLY A O 1
ATOM 792 N N . PRO A 1 102 ? 13.802 -48.275 -59.531 1.00 65.44 102 PRO A N 1
ATOM 793 C CA . PRO A 1 102 ? 13.294 -47.273 -58.576 1.00 65.44 102 PRO A CA 1
ATOM 794 C C . PRO A 1 102 ? 11.749 -47.397 -58.330 1.00 65.44 102 PRO A C 1
ATOM 796 O O . PRO A 1 102 ? 11.131 -48.344 -58.804 1.00 65.44 102 PRO A O 1
ATOM 799 N N . ALA A 1 103 ? 11.138 -46.370 -57.695 1.00 38.28 103 ALA A N 1
ATOM 800 C CA . ALA A 1 103 ? 9.692 -46.007 -57.694 1.00 38.28 103 ALA A CA 1
ATOM 801 C C . ALA A 1 103 ? 8.739 -46.899 -56.845 1.00 38.28 103 ALA A C 1
ATOM 803 O O . ALA A 1 103 ? 9.033 -48.060 -56.618 1.00 38.28 103 ALA A O 1
ATOM 804 N N . GLN A 1 104 ? 7.570 -46.501 -56.321 1.00 35.16 104 GLN A N 1
ATOM 805 C CA . GLN A 1 104 ? 6.755 -45.275 -56.207 1.00 35.16 104 GLN A CA 1
ATOM 806 C C . GLN A 1 104 ? 5.550 -45.623 -55.285 1.00 35.16 104 GLN A C 1
ATOM 808 O O . GLN A 1 104 ? 5.142 -46.779 -55.302 1.00 35.16 104 GLN A O 1
ATOM 813 N N . ASN A 1 105 ? 4.924 -44.613 -54.648 1.00 37.12 105 ASN A N 1
ATOM 814 C CA . ASN A 1 105 ? 3.478 -44.513 -54.299 1.00 37.12 105 ASN A CA 1
ATOM 815 C C . ASN A 1 105 ? 2.889 -45.558 -53.295 1.00 37.12 105 ASN A C 1
ATOM 817 O O . ASN A 1 105 ? 3.374 -46.668 -53.186 1.00 37.12 105 ASN A O 1
ATOM 821 N N . ASN A 1 106 ? 1.831 -45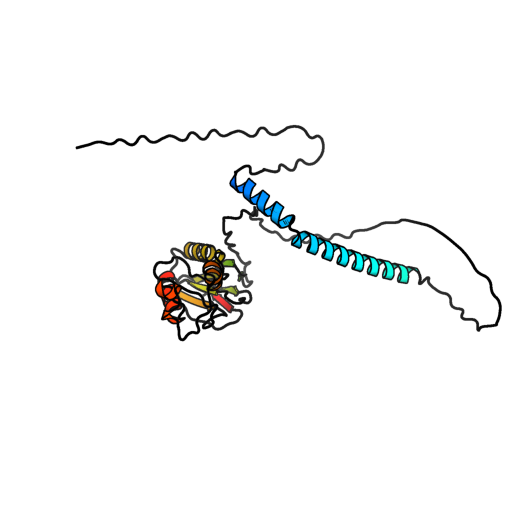.348 -52.501 1.00 39.59 106 ASN A N 1
ATOM 822 C CA . ASN A 1 106 ? 0.813 -44.307 -52.363 1.00 39.59 106 ASN A CA 1
ATOM 823 C C . ASN A 1 106 ? -0.026 -44.572 -51.079 1.00 39.59 106 ASN A C 1
ATOM 825 O O . ASN A 1 106 ? -0.125 -45.707 -50.629 1.00 39.59 106 ASN A O 1
ATOM 829 N N . GLU A 1 107 ? -0.714 -43.521 -50.616 1.00 34.97 107 GLU A N 1
ATOM 830 C CA . GLU A 1 107 ? -2.111 -43.500 -50.127 1.00 34.97 107 GLU A CA 1
ATOM 831 C C . GLU A 1 107 ? -2.569 -44.166 -48.801 1.00 34.97 107 GLU A C 1
ATOM 833 O O . GLU A 1 107 ? -2.660 -45.377 -48.651 1.00 34.97 107 GLU A O 1
ATOM 838 N N . ASN A 1 108 ? -3.118 -43.275 -47.953 1.00 37.25 108 ASN A N 1
ATOM 839 C CA . ASN A 1 108 ? -4.462 -43.317 -47.340 1.00 37.25 108 ASN A CA 1
ATOM 840 C C . ASN A 1 108 ? -4.800 -44.362 -46.254 1.00 37.25 108 ASN A C 1
ATOM 842 O O . ASN A 1 108 ? -4.947 -45.539 -46.553 1.00 37.25 108 ASN A O 1
ATOM 846 N N . LYS A 1 109 ? -5.202 -43.899 -45.051 1.00 39.47 109 LYS A N 1
ATOM 847 C CA . LYS A 1 109 ? -6.625 -43.742 -44.625 1.00 39.47 109 LYS A CA 1
ATOM 848 C C . LYS A 1 109 ? -6.782 -43.503 -43.105 1.00 39.47 109 LYS A C 1
ATOM 850 O O . LYS A 1 109 ? -6.354 -44.305 -42.288 1.00 39.47 109 LYS A O 1
ATOM 855 N N . THR A 1 110 ? -7.452 -42.393 -42.785 1.00 36.59 110 THR A N 1
ATOM 856 C CA . THR A 1 110 ? -8.536 -42.166 -41.793 1.00 36.59 110 THR A CA 1
ATOM 857 C C . THR A 1 110 ? -8.793 -43.147 -40.632 1.00 36.59 110 THR A C 1
ATOM 859 O O . THR A 1 110 ? -9.073 -44.319 -40.869 1.00 36.59 110 THR A O 1
ATOM 862 N N . GLY A 1 111 ? -8.992 -42.601 -39.419 1.00 35.69 111 GLY A N 1
ATOM 863 C CA . GLY A 1 111 ? -9.847 -43.213 -38.383 1.00 35.69 111 GLY A CA 1
ATOM 864 C C . GLY A 1 111 ? -9.774 -42.539 -36.996 1.00 35.69 111 GLY A C 1
ATOM 865 O O . GLY A 1 111 ? -8.660 -42.320 -36.540 1.00 35.69 111 GLY A O 1
ATOM 866 N N . PRO A 1 112 ? -10.901 -42.190 -36.327 1.00 56.97 112 PRO A N 1
ATOM 867 C CA . PRO A 1 112 ? -10.948 -41.279 -35.170 1.00 56.97 112 PRO A CA 1
ATOM 868 C C . PRO A 1 112 ? -11.135 -41.994 -33.809 1.00 56.97 112 PRO A C 1
ATOM 870 O O . PRO A 1 112 ? -11.267 -43.214 -33.767 1.00 56.97 112 PRO A O 1
ATOM 873 N N . SER A 1 113 ? -11.291 -41.196 -32.736 1.00 36.12 113 SER A N 1
ATOM 874 C CA . SER A 1 113 ? -11.817 -41.537 -31.388 1.00 36.12 113 SER A CA 1
ATOM 875 C C . SER A 1 113 ? -10.738 -41.659 -30.295 1.00 36.12 113 SER A C 1
ATOM 877 O O . SER A 1 113 ? -9.695 -42.251 -30.518 1.00 36.12 113 SER A O 1
ATOM 879 N N . GLY A 1 114 ? -10.885 -41.118 -29.085 1.00 35.00 114 GLY A N 1
ATOM 880 C CA . GLY A 1 114 ? -12.042 -40.504 -28.449 1.00 35.00 114 GLY A CA 1
ATOM 881 C C . GLY A 1 114 ? -11.633 -39.782 -27.161 1.00 35.00 114 GLY A C 1
ATOM 882 O O . GLY A 1 114 ? -10.596 -40.061 -26.563 1.00 35.00 114 GLY A O 1
ATOM 883 N N . LYS A 1 115 ? -12.465 -38.808 -26.791 1.00 39.62 115 LYS A N 1
ATOM 884 C CA . LYS A 1 115 ? -12.377 -37.969 -25.594 1.00 39.62 115 LYS A CA 1
ATOM 885 C C . LYS A 1 115 ? -12.728 -38.764 -24.336 1.00 39.62 115 LYS A C 1
ATOM 887 O O . LYS A 1 115 ? -13.683 -39.535 -24.350 1.00 39.62 115 LYS A O 1
ATOM 892 N N . GLY A 1 116 ? -12.018 -38.488 -23.246 1.00 32.72 116 GLY A N 1
ATOM 893 C CA . GLY A 1 116 ? -12.448 -38.783 -21.883 1.00 32.72 116 GLY A CA 1
ATOM 894 C C . GLY A 1 116 ? -12.479 -37.484 -21.087 1.00 32.72 116 GLY A C 1
ATOM 895 O O . GLY A 1 116 ? -11.431 -37.004 -20.667 1.00 32.72 116 GLY A O 1
ATOM 896 N N . ASP A 1 117 ? -13.672 -36.913 -20.931 1.00 35.44 117 ASP A N 1
ATOM 897 C CA . ASP A 1 117 ? -13.940 -35.756 -20.077 1.00 35.44 117 ASP A CA 1
ATOM 898 C C . ASP A 1 117 ? -14.207 -36.233 -18.636 1.00 35.44 117 ASP A C 1
ATOM 900 O O . ASP A 1 117 ? -15.045 -37.110 -18.412 1.00 35.44 117 ASP A O 1
ATOM 904 N N . GLN A 1 118 ? -13.538 -35.624 -17.652 1.00 33.31 118 GLN A N 1
ATOM 905 C CA . GLN A 1 118 ? -13.984 -35.597 -16.255 1.00 33.31 118 GLN A CA 1
ATOM 906 C C . GLN A 1 118 ? -14.302 -34.146 -15.853 1.00 33.31 118 GLN A C 1
ATOM 908 O O . GLN A 1 118 ? -13.510 -33.255 -16.163 1.00 33.31 118 GLN A O 1
ATOM 913 N N . PRO A 1 119 ? -15.427 -33.881 -15.161 1.00 38.59 119 PRO A N 1
ATOM 914 C CA . PRO A 1 119 ? -15.777 -32.535 -14.727 1.00 38.59 119 PRO A CA 1
ATOM 915 C C . PRO A 1 119 ? -15.241 -32.235 -13.318 1.00 38.59 119 PRO A C 1
ATOM 917 O O . PRO A 1 119 ? -15.682 -32.831 -12.337 1.00 38.59 119 PRO A O 1
ATOM 920 N N . GLU A 1 120 ? -14.354 -31.245 -13.198 1.00 32.19 120 GLU A N 1
ATOM 921 C CA . GLU A 1 120 ? -14.105 -30.556 -11.928 1.00 32.19 120 GLU A CA 1
ATOM 922 C C . GLU A 1 120 ? -15.131 -29.432 -11.735 1.00 32.19 120 GLU A C 1
ATOM 924 O O . GLU A 1 120 ? -15.159 -28.433 -12.456 1.00 32.19 120 GLU A O 1
ATOM 929 N N . THR A 1 121 ? -15.984 -29.576 -10.724 1.00 29.59 121 THR A N 1
ATOM 930 C CA . THR A 1 121 ? -16.897 -28.521 -10.277 1.00 29.59 121 THR A CA 1
ATOM 931 C C . THR A 1 121 ? -16.199 -27.599 -9.281 1.00 29.59 121 THR A C 1
ATOM 933 O O . THR A 1 121 ? -16.176 -27.870 -8.080 1.00 29.59 121 THR A O 1
ATOM 936 N N . THR A 1 122 ? -15.679 -26.469 -9.768 1.00 27.97 122 THR A N 1
ATOM 937 C CA . THR A 1 122 ? -15.358 -25.300 -8.936 1.00 27.97 122 THR A CA 1
ATOM 938 C C . THR A 1 122 ? -16.496 -24.291 -9.041 1.00 27.97 122 THR A C 1
ATOM 940 O O . THR A 1 122 ? -16.697 -23.670 -10.082 1.00 27.97 122 THR A O 1
ATOM 943 N N . THR A 1 123 ? -17.234 -24.090 -7.949 1.00 31.33 123 THR A N 1
ATOM 944 C CA . THR A 1 123 ? -18.217 -23.005 -7.838 1.00 31.33 123 THR A CA 1
ATOM 945 C C . THR A 1 123 ? -17.482 -21.666 -7.738 1.00 31.33 123 THR A C 1
ATOM 947 O O . THR A 1 123 ? -17.183 -21.176 -6.649 1.00 31.33 123 THR A O 1
ATOM 950 N N . GLN A 1 124 ? -17.173 -21.078 -8.894 1.00 30.47 124 GLN A N 1
ATOM 951 C CA . GLN A 1 124 ? -16.889 -19.654 -9.031 1.00 30.47 124 GLN A CA 1
ATOM 952 C C . GLN A 1 124 ? -18.205 -18.893 -8.878 1.00 30.47 124 GLN A C 1
ATOM 954 O O . GLN A 1 124 ? -19.130 -19.049 -9.673 1.00 30.47 124 GLN A O 1
ATOM 959 N N . ARG A 1 125 ? -18.297 -18.043 -7.854 1.00 29.28 125 ARG A N 1
ATOM 960 C CA . ARG A 1 125 ? -19.329 -17.011 -7.817 1.00 29.28 125 ARG A CA 1
ATOM 961 C C . ARG A 1 125 ? -18.847 -15.888 -8.730 1.00 29.28 125 ARG A C 1
ATOM 963 O O . ARG A 1 125 ? -17.992 -15.097 -8.352 1.00 29.28 125 ARG A O 1
ATOM 970 N N . THR A 1 126 ? -19.344 -15.894 -9.960 1.00 27.70 126 THR A N 1
ATOM 971 C CA . THR A 1 126 ? -19.092 -14.874 -10.975 1.00 27.70 126 THR A CA 1
ATOM 972 C C . THR A 1 126 ? -19.648 -13.535 -10.487 1.00 27.70 126 THR A C 1
ATOM 974 O O . THR A 1 126 ? -20.852 -13.301 -10.548 1.00 27.70 126 THR A O 1
ATOM 977 N N . SER A 1 127 ? -18.794 -12.634 -10.003 1.00 33.09 127 SER A N 1
ATOM 978 C CA . SER A 1 127 ? -19.030 -11.209 -10.231 1.00 33.09 127 SER A CA 1
ATOM 979 C C . SER A 1 127 ? -18.664 -10.965 -11.692 1.00 33.09 127 SER A C 1
ATOM 981 O O . SER A 1 127 ? -17.507 -11.135 -12.075 1.00 33.09 127 SER A O 1
ATOM 983 N N . GLN A 1 128 ? -19.668 -10.713 -12.531 1.00 26.95 128 GLN A N 1
ATOM 984 C CA . GLN A 1 128 ? -19.498 -10.483 -13.962 1.00 26.95 128 GLN A CA 1
ATOM 985 C C . GLN A 1 128 ? -18.488 -9.361 -14.210 1.00 26.95 128 GLN A C 1
ATOM 987 O O . GLN A 1 128 ? -18.720 -8.208 -13.862 1.00 26.95 128 GLN A O 1
ATOM 992 N N . PHE A 1 129 ? -17.382 -9.736 -14.845 1.00 29.98 129 PHE A N 1
ATOM 993 C CA . PHE A 1 129 ? -16.479 -8.831 -15.529 1.00 29.98 129 PHE A CA 1
ATOM 994 C C . PHE A 1 129 ? -17.151 -8.366 -16.825 1.00 29.98 129 PHE A C 1
ATOM 996 O O . PHE A 1 129 ? -17.303 -9.149 -17.762 1.00 29.98 129 PHE A O 1
ATOM 1003 N N . ALA A 1 130 ? -17.525 -7.093 -16.882 1.00 28.25 130 ALA A N 1
ATOM 1004 C CA . ALA A 1 130 ? -17.304 -6.293 -18.078 1.00 28.25 130 ALA A CA 1
ATOM 1005 C C . ALA A 1 130 ? -16.026 -5.492 -17.798 1.00 28.25 130 ALA A C 1
ATOM 1007 O O . ALA A 1 130 ? -15.931 -4.811 -16.776 1.00 28.25 130 ALA A O 1
ATOM 1008 N N . ARG A 1 131 ? -14.998 -5.674 -18.631 1.00 41.47 131 ARG A N 1
ATOM 1009 C CA . ARG A 1 131 ? -13.793 -4.842 -18.604 1.00 41.47 131 ARG A CA 1
ATOM 1010 C C . ARG A 1 131 ? -14.174 -3.485 -19.198 1.00 41.47 131 ARG A C 1
ATOM 1012 O O . ARG A 1 131 ? -14.165 -3.348 -20.413 1.00 41.47 131 ARG A O 1
ATOM 1019 N N . ASP A 1 132 ? -14.541 -2.540 -18.340 1.00 34.78 132 ASP A N 1
ATOM 1020 C CA . ASP A 1 132 ? -14.642 -1.122 -18.688 1.00 34.78 132 ASP A CA 1
ATOM 1021 C C . ASP A 1 132 ? -13.357 -0.429 -18.209 1.00 34.78 132 ASP A C 1
ATOM 1023 O O . ASP A 1 132 ? -13.071 -0.376 -17.008 1.00 34.78 132 ASP A O 1
ATOM 1027 N N . GLU A 1 133 ? -12.563 0.085 -19.149 1.00 39.44 133 GLU A N 1
ATOM 1028 C CA . GLU A 1 133 ? -11.487 1.026 -18.842 1.00 39.44 133 GLU A CA 1
ATOM 1029 C C . GLU A 1 133 ? -12.104 2.330 -18.315 1.00 39.44 133 GLU A C 1
ATOM 1031 O O . GLU A 1 133 ? -13.004 2.914 -18.918 1.00 39.44 133 GLU A O 1
ATOM 1036 N N . GLY A 1 134 ? -11.635 2.772 -17.149 1.00 37.28 134 GLY A N 1
ATOM 1037 C CA . GLY A 1 134 ? -12.105 3.987 -16.475 1.00 37.28 134 GLY A CA 1
ATOM 1038 C C . GLY A 1 134 ? -12.681 3.756 -15.077 1.00 37.28 134 GLY A C 1
ATOM 1039 O O . GLY A 1 134 ? -12.788 4.707 -14.305 1.00 37.28 134 GLY A O 1
ATOM 1040 N N . SER A 1 135 ? -12.973 2.509 -14.692 1.00 35.38 135 SER A N 1
ATOM 1041 C CA . SER A 1 135 ? -13.222 2.149 -13.292 1.00 35.38 135 SER A CA 1
ATOM 1042 C C . SER A 1 135 ? -12.168 1.159 -12.813 1.00 35.38 135 SER A C 1
A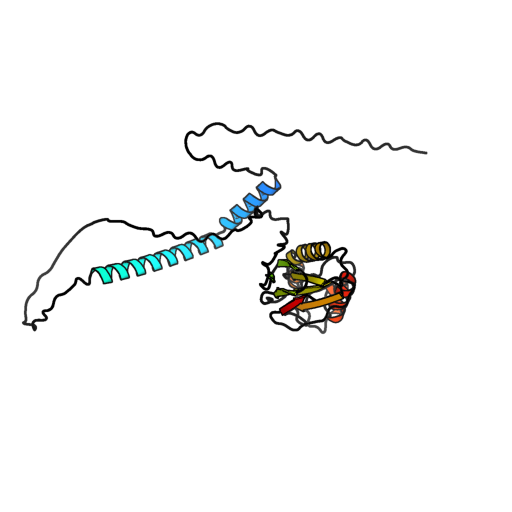TOM 1044 O O . SER A 1 135 ? -12.167 0.002 -13.228 1.00 35.38 135 SER A O 1
ATOM 1046 N N . LEU A 1 136 ? -11.278 1.601 -11.921 1.00 39.03 136 LEU A N 1
ATOM 1047 C CA . LEU A 1 136 ? -10.406 0.713 -11.154 1.00 39.03 136 LEU A CA 1
ATOM 1048 C C . LEU A 1 136 ? -11.284 -0.286 -10.391 1.00 39.03 136 LEU A C 1
ATOM 1050 O O . LEU A 1 136 ? -11.879 0.048 -9.365 1.00 39.03 136 LEU A O 1
ATOM 1054 N N . ASN A 1 137 ? -11.402 -1.503 -10.924 1.00 45.09 137 ASN A N 1
ATOM 1055 C CA . ASN A 1 137 ? -12.100 -2.600 -10.272 1.00 45.09 137 ASN A CA 1
ATOM 1056 C C . ASN A 1 137 ? -11.228 -3.076 -9.127 1.00 45.09 137 ASN A C 1
ATOM 1058 O O . ASN A 1 137 ? -10.402 -3.971 -9.279 1.00 45.09 137 ASN A O 1
ATOM 1062 N N . VAL A 1 138 ? -11.391 -2.443 -7.973 1.00 51.56 138 VAL A N 1
ATOM 1063 C CA . VAL A 1 138 ? -10.667 -2.872 -6.795 1.00 51.56 138 VAL A CA 1
ATOM 1064 C C . VAL A 1 138 ? -11.204 -4.238 -6.376 1.00 51.56 138 VAL A C 1
ATOM 1066 O O . VAL A 1 138 ? -12.354 -4.364 -5.950 1.00 51.56 138 VAL A O 1
ATOM 1069 N N . VAL A 1 139 ? -10.393 -5.281 -6.555 1.00 61.91 139 VAL A N 1
ATOM 1070 C CA . VAL A 1 139 ? -10.815 -6.654 -6.278 1.00 61.91 139 VAL A CA 1
ATOM 1071 C C . VAL A 1 139 ? -10.758 -6.884 -4.776 1.00 61.91 139 VAL A C 1
ATOM 1073 O O . VAL A 1 139 ? -9.691 -7.094 -4.202 1.00 61.91 139 VAL A O 1
ATOM 1076 N N . GLN A 1 140 ? -11.926 -6.876 -4.137 1.00 65.81 140 GLN A N 1
ATOM 1077 C CA . GLN A 1 140 ? -12.065 -7.367 -2.774 1.00 65.81 140 GLN A CA 1
ATOM 1078 C C . GLN A 1 140 ? -12.175 -8.893 -2.795 1.00 65.81 140 GLN A C 1
ATOM 1080 O O . GLN A 1 140 ? -13.182 -9.452 -3.238 1.00 65.81 140 GLN A O 1
ATOM 1085 N N . ARG A 1 141 ? -11.161 -9.588 -2.273 1.00 67.38 141 ARG A N 1
ATOM 1086 C CA . ARG A 1 141 ? -11.223 -11.045 -2.090 1.00 67.38 141 ARG A CA 1
ATOM 1087 C C . ARG A 1 141 ? -11.739 -11.413 -0.698 1.00 67.38 141 ARG A C 1
ATOM 1089 O O . ARG A 1 141 ? -11.430 -10.760 0.295 1.00 67.38 141 ARG A O 1
ATOM 1096 N N . LEU A 1 142 ? -12.501 -12.502 -0.633 1.00 57.66 142 LEU A N 1
ATOM 1097 C CA . LEU A 1 142 ? -12.932 -13.158 0.604 1.00 57.66 142 LEU A CA 1
ATOM 1098 C C . LEU A 1 142 ? -12.297 -14.552 0.639 1.00 57.66 142 LEU A C 1
ATOM 1100 O O . LEU A 1 142 ? -12.451 -15.312 -0.319 1.00 57.66 142 LEU A O 1
ATOM 1104 N N . SER A 1 143 ? -11.576 -14.904 1.707 1.00 52.25 143 SER A N 1
ATOM 1105 C CA . SER A 1 143 ? -11.028 -16.260 1.839 1.00 52.25 143 SER A CA 1
ATOM 1106 C C . SER A 1 143 ? -12.069 -17.258 2.325 1.00 52.25 143 SER A C 1
ATOM 1108 O O . SER A 1 143 ? -12.989 -16.933 3.080 1.00 52.25 143 SER A O 1
ATOM 1110 N N . LYS A 1 144 ? -11.875 -18.520 1.928 1.00 61.66 144 LYS A N 1
ATOM 1111 C CA . LYS A 1 144 ? -12.507 -19.660 2.593 1.00 61.66 144 LYS A CA 1
ATOM 1112 C C . LYS A 1 144 ? -11.951 -19.783 4.014 1.00 61.66 144 LYS A C 1
ATOM 1114 O O . LYS A 1 144 ? -10.813 -19.407 4.298 1.00 61.66 144 LYS A O 1
ATOM 1119 N N . ALA A 1 145 ? -12.767 -20.286 4.934 1.00 63.12 145 ALA A N 1
ATOM 1120 C CA . ALA A 1 145 ? -12.377 -20.378 6.330 1.00 63.12 145 ALA A CA 1
ATOM 1121 C C . ALA A 1 145 ? -11.171 -21.319 6.517 1.00 63.12 145 ALA A C 1
ATOM 1123 O O . ALA A 1 145 ? -11.310 -22.522 6.361 1.00 63.12 145 ALA A O 1
ATOM 1124 N N . GLY A 1 146 ? -10.023 -20.762 6.914 1.00 66.44 146 GLY A N 1
ATOM 1125 C CA . GLY A 1 146 ? -8.848 -21.542 7.339 1.00 66.44 146 GLY A CA 1
ATOM 1126 C C . GLY A 1 146 ? -7.615 -21.308 6.470 1.00 66.44 146 GLY A C 1
ATOM 1127 O O . GLY A 1 146 ? -6.504 -21.374 6.987 1.00 66.44 146 GLY A O 1
ATOM 1128 N N . ASP A 1 147 ? -7.808 -20.915 5.211 1.00 77.06 147 ASP A N 1
ATOM 1129 C CA . ASP A 1 147 ? -6.697 -20.613 4.311 1.00 77.06 147 ASP A CA 1
ATOM 1130 C C . ASP A 1 147 ? -6.241 -19.152 4.444 1.00 77.06 147 ASP A C 1
ATOM 1132 O O . ASP A 1 147 ? -7.081 -18.249 4.598 1.00 77.06 147 ASP A O 1
ATOM 1136 N N . PRO A 1 148 ? -4.923 -18.884 4.356 1.00 82.62 148 PRO A N 1
ATOM 1137 C CA . PRO A 1 148 ? -4.418 -17.530 4.209 1.00 82.62 148 PRO A CA 1
ATOM 1138 C C . PRO A 1 148 ? -5.028 -16.876 2.974 1.00 82.62 148 PRO A C 1
ATOM 1140 O O . PRO A 1 148 ? -4.986 -17.425 1.871 1.00 82.62 148 PRO A O 1
ATOM 1143 N N . LEU A 1 149 ? -5.571 -15.676 3.149 1.00 87.00 149 LEU A N 1
ATOM 1144 C CA . LEU A 1 149 ? -6.028 -14.891 2.022 1.00 87.00 149 LEU A CA 1
ATOM 1145 C C . LEU A 1 149 ? -4.813 -14.271 1.336 1.00 87.00 149 LEU A C 1
ATOM 1147 O O . LEU A 1 149 ? -4.153 -13.399 1.903 1.00 87.00 149 LEU A O 1
ATOM 1151 N N . LYS A 1 150 ? -4.523 -14.745 0.123 1.00 87.44 150 LYS A N 1
ATOM 1152 C CA . LYS A 1 150 ? -3.451 -14.201 -0.705 1.00 87.44 150 LYS A CA 1
ATOM 1153 C C . LYS A 1 150 ? -3.943 -12.946 -1.431 1.00 87.44 150 LYS A C 1
ATOM 1155 O O . LYS A 1 150 ? -4.888 -13.046 -2.209 1.00 87.44 150 LYS A O 1
ATOM 1160 N N . ILE A 1 151 ? -3.307 -11.810 -1.164 1.00 85.50 151 ILE A N 1
ATOM 1161 C CA . ILE A 1 151 ? -3.523 -10.530 -1.845 1.00 85.50 151 ILE A CA 1
ATOM 1162 C C . ILE A 1 151 ? -2.449 -10.401 -2.929 1.00 85.50 151 ILE A C 1
ATOM 1164 O O . ILE A 1 151 ? -1.253 -10.411 -2.615 1.00 85.50 151 ILE A O 1
ATOM 1168 N N . ALA A 1 152 ? -2.873 -10.345 -4.191 1.00 85.94 152 ALA A N 1
ATOM 1169 C CA . ALA A 1 152 ? -1.993 -10.058 -5.319 1.00 85.94 152 ALA A CA 1
ATOM 1170 C C . ALA A 1 152 ? -1.764 -8.550 -5.473 1.00 85.94 152 ALA A C 1
ATOM 1172 O O . ALA A 1 152 ? -2.345 -7.757 -4.738 1.00 85.94 152 ALA A O 1
ATOM 1173 N N . GLU A 1 153 ? -0.876 -8.162 -6.386 1.00 81.31 153 GLU A N 1
ATOM 1174 C CA . GLU A 1 153 ? -0.749 -6.761 -6.792 1.00 81.31 153 GLU A CA 1
ATOM 1175 C C . GLU A 1 153 ? -2.122 -6.226 -7.210 1.00 81.31 153 GLU A C 1
ATOM 1177 O O . GLU A 1 153 ? -2.930 -6.967 -7.769 1.00 81.31 153 GLU A O 1
ATOM 1182 N N . GLU A 1 154 ? -2.384 -4.963 -6.893 1.00 81.25 154 GLU A N 1
ATOM 1183 C CA . GLU A 1 154 ? -3.620 -4.259 -7.241 1.00 81.25 154 GLU A CA 1
ATOM 1184 C C . GLU A 1 154 ? -4.888 -4.667 -6.475 1.00 81.25 154 GLU A C 1
ATOM 1186 O O . GLU A 1 154 ? -6.010 -4.308 -6.846 1.00 81.25 154 GLU A O 1
ATOM 1191 N N . GLU A 1 155 ? -4.735 -5.369 -5.353 1.00 86.38 155 GLU A N 1
ATOM 1192 C CA . GLU A 1 155 ? -5.854 -5.892 -4.571 1.00 86.38 155 GLU A CA 1
ATOM 1193 C C . GLU A 1 155 ? -5.891 -5.334 -3.143 1.00 86.38 155 GLU A C 1
ATOM 1195 O O . GLU A 1 155 ? -4.870 -4.995 -2.541 1.00 86.38 155 GLU A O 1
ATOM 1200 N N . TYR A 1 156 ? -7.087 -5.308 -2.547 1.00 88.62 156 TYR A N 1
ATOM 1201 C CA . TYR A 1 156 ? -7.226 -5.217 -1.094 1.00 88.62 156 TYR A CA 1
ATOM 1202 C C . TYR A 1 156 ? -8.159 -6.296 -0.568 1.00 88.62 156 TYR A C 1
ATOM 1204 O O . TYR A 1 156 ? -8.993 -6.857 -1.276 1.00 88.62 156 TYR A O 1
ATOM 1212 N N . ALA A 1 157 ? -8.059 -6.568 0.724 1.00 89.12 157 ALA A N 1
ATOM 1213 C CA . ALA A 1 157 ? -9.022 -7.408 1.400 1.00 89.12 157 ALA A CA 1
ATOM 1214 C C . ALA A 1 157 ? -9.277 -6.963 2.834 1.00 89.12 157 ALA A C 1
ATOM 1216 O O . ALA A 1 157 ? -8.444 -6.321 3.472 1.00 89.12 157 ALA A O 1
ATOM 1217 N N . LEU A 1 158 ? -10.439 -7.372 3.338 1.00 89.25 158 LEU A N 1
ATOM 1218 C CA . LEU A 1 158 ? -10.774 -7.360 4.754 1.00 89.25 158 LEU A CA 1
ATOM 1219 C C . LEU A 1 158 ? -10.857 -8.800 5.239 1.00 89.25 158 LEU A C 1
ATOM 1221 O O . LEU A 1 158 ? -11.400 -9.668 4.557 1.00 89.25 158 LEU A O 1
ATOM 1225 N N . VAL A 1 159 ? -10.351 -9.039 6.438 1.00 87.56 159 VAL A N 1
ATOM 1226 C CA . VAL A 1 159 ? -10.318 -10.363 7.050 1.00 87.56 159 VAL A CA 1
ATOM 1227 C C . VAL A 1 159 ? -10.853 -10.301 8.476 1.00 87.56 159 VAL A C 1
ATOM 1229 O O . VAL A 1 159 ? -10.655 -9.324 9.199 1.00 87.56 159 VAL A O 1
ATOM 1232 N N . ALA A 1 160 ? -11.562 -11.356 8.873 1.00 87.94 160 ALA A N 1
ATOM 1233 C CA . ALA A 1 160 ? -12.044 -11.517 10.240 1.00 87.94 160 ALA A CA 1
ATOM 1234 C C . ALA A 1 160 ? -10.891 -11.850 11.207 1.00 87.94 160 ALA A C 1
ATOM 1236 O O . ALA A 1 160 ? -9.790 -12.200 10.779 1.00 87.94 160 ALA A O 1
ATOM 1237 N N . SER A 1 161 ? -11.157 -11.769 12.512 1.00 87.25 161 SER A N 1
ATOM 1238 C CA . SER A 1 161 ? -10.212 -12.183 13.560 1.00 87.25 161 SER A CA 1
ATOM 1239 C C . SER A 1 161 ? -9.737 -13.631 13.366 1.00 87.25 161 SER A C 1
ATOM 1241 O O . SER A 1 161 ? -10.466 -14.481 12.838 1.00 87.25 161 SER A O 1
ATOM 1243 N N . GLY A 1 162 ? -8.476 -13.894 13.720 1.00 85.56 162 GLY A N 1
ATOM 1244 C CA . GLY A 1 162 ? -7.820 -15.196 13.582 1.00 85.56 162 GLY A CA 1
ATOM 1245 C C . GLY A 1 162 ? -7.509 -15.616 12.141 1.00 85.56 162 GLY A C 1
ATOM 1246 O O . GLY A 1 162 ? -6.961 -16.698 11.920 1.00 85.56 162 GLY A O 1
ATOM 1247 N N . LYS A 1 163 ? -7.853 -14.802 11.133 1.00 87.19 163 LYS A N 1
ATOM 1248 C CA . LYS A 1 163 ? -7.508 -15.067 9.729 1.00 87.19 163 LYS A CA 1
ATOM 1249 C C . LYS A 1 163 ? -6.141 -14.501 9.378 1.00 87.19 163 LYS A C 1
ATOM 1251 O O . LYS A 1 163 ? -5.677 -13.524 9.964 1.00 87.19 163 LYS A O 1
ATOM 1256 N N . LYS A 1 164 ? -5.517 -15.118 8.375 1.00 88.94 164 LYS A N 1
ATOM 1257 C CA . LYS A 1 164 ? -4.218 -14.702 7.860 1.00 88.94 164 LYS A CA 1
ATOM 1258 C C . LYS A 1 164 ? -4.349 -13.933 6.553 1.00 88.94 164 LYS A C 1
ATOM 1260 O O . LYS A 1 164 ? -5.090 -14.351 5.664 1.00 88.94 164 LYS A O 1
ATOM 1265 N N . LEU A 1 165 ? -3.591 -12.851 6.438 1.00 89.69 165 LEU A N 1
ATOM 1266 C CA . LEU A 1 165 ? -3.340 -12.122 5.202 1.00 89.69 165 LEU A CA 1
ATOM 1267 C C . LEU A 1 165 ? -1.930 -12.429 4.727 1.00 89.69 165 LEU A C 1
ATOM 1269 O O . LEU A 1 165 ? -0.987 -12.310 5.503 1.00 89.69 165 LEU A O 1
ATOM 1273 N N . LYS A 1 166 ? -1.789 -12.813 3.461 1.00 91.19 166 LYS A N 1
ATOM 1274 C CA . LYS A 1 166 ? -0.496 -13.068 2.831 1.00 91.19 166 LYS A CA 1
ATOM 1275 C C . LYS A 1 166 ? -0.382 -12.251 1.560 1.00 91.19 166 LYS A C 1
ATOM 1277 O O . LYS A 1 166 ? -1.275 -12.294 0.724 1.00 91.19 166 LYS A O 1
ATOM 1282 N N . TYR A 1 167 ? 0.727 -11.557 1.385 1.00 88.56 167 TYR A N 1
ATOM 1283 C CA . TYR A 1 167 ? 0.986 -10.822 0.154 1.00 88.56 167 TYR A CA 1
ATOM 1284 C C . TYR A 1 167 ? 1.703 -11.728 -0.851 1.00 88.56 167 TYR A C 1
ATOM 1286 O O . TYR A 1 167 ? 2.498 -12.598 -0.472 1.00 88.56 167 TYR A O 1
ATOM 1294 N N . THR A 1 168 ? 1.420 -11.559 -2.145 1.00 85.69 168 THR A N 1
ATOM 1295 C CA . THR A 1 168 ? 2.366 -12.001 -3.180 1.00 85.69 168 THR A CA 1
ATOM 1296 C C . THR A 1 168 ? 3.720 -11.326 -2.953 1.00 85.69 168 THR A C 1
ATOM 1298 O O . THR A 1 168 ? 3.815 -10.344 -2.218 1.00 85.69 168 THR A O 1
ATOM 1301 N N . ALA A 1 169 ? 4.788 -11.872 -3.542 1.00 81.06 169 ALA A N 1
ATOM 1302 C CA . ALA A 1 169 ? 6.061 -11.161 -3.548 1.00 81.06 169 ALA A CA 1
ATOM 1303 C C . ALA A 1 169 ? 5.827 -9.748 -4.106 1.00 81.06 169 ALA A C 1
ATOM 1305 O O . ALA A 1 169 ? 5.157 -9.613 -5.132 1.00 81.06 169 ALA A O 1
ATOM 1306 N N . LEU A 1 170 ? 6.302 -8.735 -3.380 1.00 77.62 170 LEU A N 1
ATOM 1307 C CA . LEU A 1 170 ? 6.269 -7.353 -3.843 1.00 77.62 170 LEU A CA 1
ATOM 1308 C C . LEU A 1 170 ? 7.270 -7.250 -4.996 1.00 77.62 170 LEU A C 1
ATOM 1310 O O . LEU A 1 170 ? 8.414 -7.684 -4.847 1.00 77.62 170 LEU A O 1
ATOM 1314 N N . SER A 1 171 ? 6.799 -6.788 -6.149 1.00 78.06 171 SER A N 1
ATOM 1315 C CA . SER A 1 171 ? 7.644 -6.370 -7.267 1.00 78.06 171 SER A CA 1
ATOM 1316 C C . SER A 1 171 ? 8.214 -4.980 -6.980 1.00 78.06 171 SER A C 1
ATOM 1318 O O . SER A 1 171 ? 7.641 -4.254 -6.163 1.00 78.06 171 SER A O 1
ATOM 1320 N N . ALA A 1 172 ? 9.303 -4.621 -7.675 1.00 73.94 172 ALA A N 1
ATOM 1321 C CA . ALA A 1 172 ? 9.981 -3.332 -7.529 1.00 73.94 172 ALA A CA 1
ATOM 1322 C C . ALA A 1 172 ? 8.974 -2.179 -7.537 1.00 73.94 172 ALA A C 1
ATOM 1324 O O . ALA A 1 172 ? 8.274 -1.952 -8.526 1.00 73.94 172 ALA A O 1
ATOM 1325 N N . GLY A 1 173 ? 8.894 -1.479 -6.406 1.00 76.56 173 GLY A N 1
ATOM 1326 C CA . GLY A 1 173 ? 8.052 -0.311 -6.221 1.00 76.56 173 GLY A CA 1
ATOM 1327 C C . GLY A 1 173 ? 6.638 -0.599 -5.732 1.00 76.56 173 GLY A C 1
ATOM 1328 O O . GLY A 1 173 ? 5.874 0.333 -5.489 1.00 76.56 173 GLY A O 1
ATOM 1329 N N . CYS A 1 174 ? 6.256 -1.848 -5.505 1.00 87.25 174 CYS A N 1
ATOM 1330 C CA . CYS A 1 174 ? 4.986 -2.135 -4.857 1.00 87.25 174 CYS A CA 1
ATOM 1331 C C . CYS A 1 174 ? 4.991 -1.742 -3.377 1.00 87.25 174 CYS A C 1
ATOM 1333 O O . CYS A 1 174 ? 6.002 -1.822 -2.675 1.00 87.25 174 CYS A O 1
ATOM 1335 N N . MET A 1 175 ? 3.813 -1.380 -2.869 1.00 90.19 175 MET A N 1
ATOM 1336 C CA . MET A 1 175 ? 3.606 -1.143 -1.444 1.00 90.19 175 MET A CA 1
ATOM 1337 C C . MET A 1 175 ? 2.474 -2.001 -0.895 1.00 90.19 175 MET A C 1
ATOM 1339 O O . MET A 1 175 ? 1.331 -1.920 -1.340 1.00 90.19 175 MET A O 1
ATOM 1343 N N . ALA A 1 176 ? 2.775 -2.769 0.147 1.00 92.88 176 ALA A N 1
ATOM 1344 C CA . ALA A 1 176 ? 1.779 -3.426 0.974 1.00 92.88 176 ALA A CA 1
ATOM 1345 C C . ALA A 1 176 ? 1.513 -2.610 2.239 1.00 92.88 176 ALA A C 1
ATOM 1347 O O . ALA A 1 176 ? 2.433 -2.275 2.986 1.00 92.88 176 ALA A O 1
ATOM 1348 N N . VAL A 1 177 ? 0.239 -2.347 2.515 1.00 94.44 177 VAL A N 1
ATOM 1349 C CA . VAL A 1 177 ? -0.222 -1.762 3.777 1.00 94.44 177 VAL A CA 1
ATOM 1350 C C . VAL A 1 177 ? -1.157 -2.755 4.447 1.00 94.44 177 VAL A C 1
ATOM 1352 O O . VAL A 1 177 ? -2.103 -3.234 3.825 1.00 94.44 177 VAL A O 1
ATOM 1355 N N . THR A 1 178 ? -0.913 -3.055 5.717 1.00 95.81 178 THR A N 1
ATOM 1356 C CA . THR A 1 178 ? -1.775 -3.897 6.554 1.00 95.81 178 THR A CA 1
ATOM 1357 C C . THR A 1 178 ? -2.253 -3.097 7.751 1.00 95.81 178 THR A C 1
ATOM 1359 O O . THR A 1 178 ? -1.475 -2.368 8.359 1.00 95.81 178 THR A O 1
ATOM 1362 N N . VAL A 1 179 ? -3.518 -3.252 8.125 1.00 96.38 179 VAL A N 1
ATOM 1363 C CA . VAL A 1 179 ? -4.097 -2.664 9.336 1.00 96.38 179 VAL A CA 1
ATOM 1364 C C . VAL A 1 179 ? -4.790 -3.735 10.165 1.00 96.38 179 VAL A C 1
ATOM 1366 O O . VAL A 1 179 ? -5.459 -4.614 9.624 1.00 96.38 179 VAL A O 1
ATOM 1369 N N . MET A 1 180 ? -4.657 -3.636 11.482 1.00 95.62 180 MET A N 1
ATOM 1370 C CA . MET A 1 180 ? -5.378 -4.452 12.458 1.00 95.62 180 MET A CA 1
ATOM 1371 C C . MET A 1 180 ? -6.369 -3.563 13.203 1.00 95.62 180 MET A C 1
ATOM 1373 O O . MET A 1 180 ? -6.019 -2.450 13.609 1.00 95.62 180 MET A O 1
ATOM 1377 N N . PHE A 1 181 ? -7.600 -4.028 13.396 1.00 96.50 181 PHE A N 1
ATOM 1378 C CA . PHE A 1 181 ? -8.638 -3.246 14.076 1.00 96.50 181 PHE A CA 1
ATOM 1379 C C . PHE A 1 181 ? -8.665 -3.527 15.583 1.00 96.50 181 PHE A C 1
ATOM 1381 O O . PHE A 1 181 ? -8.251 -4.593 16.035 1.00 96.50 181 PHE A O 1
ATOM 1388 N N . LYS A 1 182 ? -9.162 -2.570 16.379 1.00 94.81 182 LYS A N 1
ATOM 1389 C CA . LYS A 1 182 ? -9.319 -2.750 17.835 1.00 94.81 182 LYS A CA 1
ATOM 1390 C C . LYS A 1 182 ? -10.294 -3.873 18.196 1.00 94.81 182 LYS A C 1
ATOM 1392 O O . LYS A 1 182 ? -10.019 -4.607 19.137 1.00 94.81 182 LYS A O 1
ATOM 1397 N N . 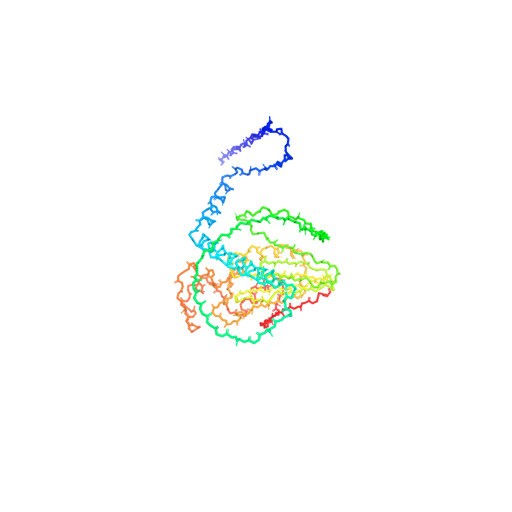ASP A 1 183 ? -11.363 -4.026 17.419 1.00 93.19 183 ASP A N 1
ATOM 1398 C CA . ASP A 1 183 ? -12.435 -5.003 17.667 1.00 93.19 183 ASP A CA 1
ATOM 1399 C C . ASP A 1 183 ? -12.169 -6.371 17.000 1.00 93.19 183 ASP A C 1
ATOM 1401 O O . ASP A 1 183 ? -13.071 -7.197 16.871 1.00 93.19 183 ASP A O 1
ATOM 1405 N N . GLY A 1 184 ? -10.926 -6.607 16.561 1.00 92.12 184 GLY A N 1
ATOM 1406 C CA . GLY A 1 184 ? -10.491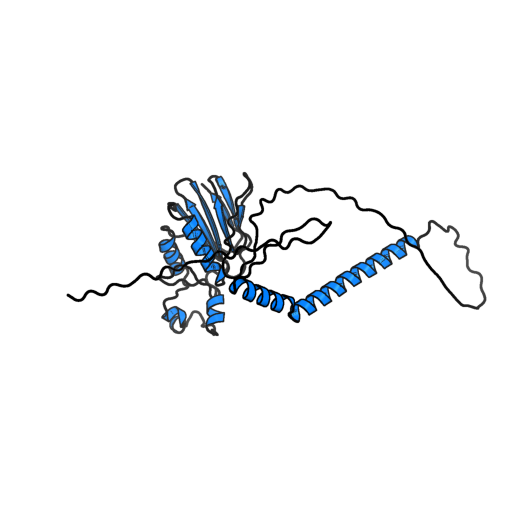 -7.839 15.905 1.00 92.12 184 GLY A CA 1
ATOM 1407 C C . GLY A 1 184 ? -10.540 -7.790 14.376 1.00 92.12 184 GLY A C 1
ATOM 1408 O O . GLY A 1 184 ? -11.215 -6.963 13.754 1.00 92.12 184 GLY A O 1
ATOM 1409 N N . GLY A 1 185 ? -9.793 -8.703 13.755 1.00 93.38 185 GLY A N 1
ATOM 1410 C CA . GLY A 1 185 ? -9.631 -8.737 12.302 1.00 93.38 185 GLY A CA 1
ATOM 1411 C C . GLY A 1 185 ? -8.751 -7.606 11.764 1.00 93.38 185 GLY A C 1
ATOM 1412 O O . GLY A 1 185 ? -8.015 -6.938 12.495 1.00 93.38 185 GLY A O 1
ATOM 1413 N N . GLY A 1 186 ? -8.821 -7.390 10.454 1.00 94.44 186 GLY A N 1
ATOM 1414 C CA . GLY A 1 186 ? -7.987 -6.394 9.797 1.00 94.44 186 GLY A CA 1
ATOM 1415 C C . GLY A 1 186 ? -8.268 -6.235 8.315 1.00 94.44 186 GLY A C 1
ATOM 1416 O O . GLY A 1 186 ? -9.253 -6.745 7.776 1.00 94.44 186 GLY A O 1
ATOM 1417 N N . GLY A 1 187 ? -7.384 -5.500 7.659 1.00 93.62 187 GLY A N 1
ATOM 1418 C CA . GLY A 1 187 ? -7.402 -5.308 6.224 1.00 93.62 187 GLY A CA 1
ATOM 1419 C C . GLY A 1 187 ? -5.997 -5.170 5.672 1.00 93.62 187 GLY A C 1
ATOM 1420 O O . GLY A 1 187 ? -5.060 -4.841 6.395 1.00 93.62 187 GLY A O 1
ATOM 1421 N N . GLY A 1 188 ? -5.855 -5.423 4.383 1.00 94.50 188 GLY A N 1
ATOM 1422 C CA . GLY A 1 188 ? -4.602 -5.249 3.676 1.00 94.50 188 GLY A CA 1
ATOM 1423 C C . GLY A 1 188 ? -4.850 -4.729 2.277 1.00 94.50 188 GLY A C 1
ATOM 1424 O O . GLY A 1 188 ? -5.848 -5.106 1.677 1.00 94.50 188 GLY A O 1
ATOM 1425 N N . VAL A 1 189 ? -3.953 -3.896 1.765 1.00 93.75 189 VAL A N 1
ATOM 1426 C CA . VAL A 1 189 ? -3.916 -3.463 0.366 1.00 93.75 189 VAL A CA 1
ATOM 1427 C C . VAL A 1 189 ? -2.509 -3.658 -0.181 1.00 93.75 189 VAL A C 1
ATOM 1429 O O . VAL A 1 189 ? -1.535 -3.452 0.543 1.00 93.75 189 VAL A O 1
ATOM 1432 N N . HIS A 1 190 ? -2.415 -4.092 -1.431 1.00 91.94 190 HIS A N 1
ATOM 1433 C CA . HIS A 1 190 ? -1.186 -4.189 -2.200 1.00 91.94 190 HIS A CA 1
ATOM 1434 C C . HIS A 1 190 ? -1.321 -3.258 -3.406 1.00 91.94 190 HIS A C 1
ATOM 1436 O O . HIS A 1 190 ? -2.174 -3.470 -4.263 1.00 91.94 190 HIS A O 1
ATOM 1442 N N . MET A 1 191 ? -0.519 -2.199 -3.428 1.00 89.38 191 MET A N 1
ATOM 1443 C CA . MET A 1 191 ? -0.602 -1.128 -4.414 1.00 89.38 191 MET A CA 1
ATOM 1444 C C . MET A 1 191 ? 0.561 -1.205 -5.394 1.00 89.38 191 MET A C 1
ATOM 1446 O O . MET A 1 191 ? 1.716 -1.256 -4.960 1.00 89.38 191 MET A O 1
ATOM 1450 N N . ALA A 1 192 ? 0.233 -1.158 -6.684 1.00 82.62 192 ALA A N 1
ATOM 1451 C CA . ALA A 1 192 ? 1.188 -0.967 -7.770 1.00 82.62 192 ALA A CA 1
ATOM 1452 C C . ALA A 1 192 ? 1.665 0.494 -7.830 1.00 82.62 192 ALA A C 1
ATOM 1454 O O . ALA A 1 192 ? 0.974 1.400 -7.355 1.00 82.62 192 ALA A O 1
ATOM 1455 N N . MET A 1 193 ? 2.824 0.733 -8.453 1.00 70.12 193 MET A N 1
ATOM 1456 C CA . MET A 1 193 ? 3.415 2.071 -8.572 1.00 70.12 193 MET A CA 1
ATOM 1457 C C . MET A 1 193 ? 2.558 3.062 -9.385 1.00 70.12 193 MET A C 1
ATOM 1459 O O . MET A 1 193 ? 2.622 4.269 -9.179 1.00 70.12 193 MET A O 1
ATOM 1463 N N . GLU A 1 194 ? 1.736 2.625 -10.321 1.00 69.56 194 GLU A N 1
ATOM 1464 C CA . GLU A 1 194 ? 1.153 3.550 -11.300 1.00 69.56 194 GLU A CA 1
ATOM 1465 C C . GLU A 1 194 ? -0.079 4.320 -10.781 1.00 69.56 194 GLU A C 1
ATOM 1467 O O . GLU A 1 194 ? -0.476 4.202 -9.618 1.00 69.56 194 GLU A O 1
ATOM 1472 N N . GLU A 1 195 ? -0.731 5.111 -11.648 1.00 64.50 195 GLU A N 1
ATOM 1473 C CA . GLU A 1 195 ? -2.019 5.770 -11.339 1.00 64.50 195 GLU A CA 1
ATOM 1474 C C . GLU A 1 195 ? -3.062 4.792 -10.765 1.00 64.50 195 GLU A C 1
ATOM 1476 O O . GLU A 1 195 ? -3.943 5.181 -9.991 1.00 64.50 195 GLU A O 1
ATOM 1481 N N . GLN A 1 196 ? -2.907 3.505 -11.079 1.00 67.94 196 GLN A N 1
ATOM 1482 C CA . GLN A 1 196 ? -3.716 2.399 -10.585 1.00 67.94 196 GLN A CA 1
ATOM 1483 C C . GLN A 1 196 ? -3.735 2.308 -9.045 1.00 67.94 196 GLN A C 1
ATOM 1485 O O . GLN A 1 196 ? -4.786 2.064 -8.441 1.00 67.94 196 GLN A O 1
ATOM 1490 N N . GLY A 1 197 ? -2.624 2.640 -8.376 1.00 74.88 197 GLY A N 1
ATOM 1491 C CA . GLY A 1 197 ? -2.524 2.620 -6.913 1.00 74.88 197 GLY A CA 1
ATOM 1492 C C . GLY A 1 197 ? -3.488 3.587 -6.210 1.00 74.88 197 GLY A C 1
ATOM 1493 O O . GLY A 1 197 ? -3.972 3.313 -5.106 1.00 74.88 197 GLY A O 1
ATOM 1494 N N . LYS A 1 198 ? -3.852 4.705 -6.855 1.00 80.88 198 LYS A N 1
ATOM 1495 C CA . LYS A 1 198 ? -4.729 5.732 -6.261 1.00 80.88 198 LYS A CA 1
ATOM 1496 C C . LYS A 1 198 ? -6.141 5.213 -5.998 1.00 80.88 198 LYS A C 1
ATOM 1498 O O . LYS A 1 198 ? -6.720 5.498 -4.941 1.00 80.88 198 LYS A O 1
ATOM 1503 N N . GLY A 1 199 ? -6.699 4.450 -6.939 1.00 83.75 199 GLY A N 1
ATOM 1504 C CA . GLY A 1 199 ? -8.027 3.852 -6.790 1.00 83.75 199 GLY A CA 1
ATOM 1505 C C . GLY A 1 199 ? -8.055 2.805 -5.679 1.00 83.75 199 GLY A C 1
ATOM 1506 O O . GLY A 1 199 ? -8.967 2.809 -4.853 1.00 83.75 199 GLY A O 1
ATOM 1507 N N . GLN A 1 200 ? -7.015 1.975 -5.593 1.00 86.06 200 GLN A N 1
ATOM 1508 C CA . GLN A 1 200 ? -6.886 0.930 -4.573 1.00 86.06 200 GLN A CA 1
ATOM 1509 C C . GLN A 1 200 ? -6.759 1.515 -3.175 1.00 86.06 200 GLN A C 1
ATOM 1511 O O . GLN A 1 200 ? -7.466 1.086 -2.266 1.00 86.06 200 GLN A O 1
ATOM 1516 N N . TRP A 1 201 ? -5.917 2.537 -3.012 1.00 90.94 201 TRP A N 1
ATOM 1517 C CA . TRP A 1 201 ? -5.778 3.238 -1.743 1.00 90.94 201 TRP A CA 1
ATOM 1518 C C . TRP A 1 201 ? -7.097 3.872 -1.297 1.00 90.94 201 TRP A C 1
ATOM 1520 O O . TRP A 1 201 ? -7.500 3.740 -0.142 1.00 90.94 201 TRP A O 1
ATOM 1530 N N . THR A 1 202 ? -7.806 4.520 -2.224 1.00 89.62 202 THR A N 1
ATOM 1531 C CA . THR A 1 202 ? -9.112 5.130 -1.944 1.00 89.62 202 THR A CA 1
ATOM 1532 C C . THR A 1 202 ? -10.145 4.073 -1.551 1.00 89.62 202 THR A C 1
ATOM 1534 O O . THR A 1 202 ? -10.844 4.239 -0.551 1.00 89.62 202 THR A O 1
ATOM 1537 N N . GLY A 1 203 ? -10.211 2.965 -2.295 1.00 88.38 203 GLY A N 1
ATOM 1538 C CA . GLY A 1 203 ? -11.093 1.838 -1.995 1.00 88.38 203 GLY A CA 1
ATOM 1539 C C . GLY A 1 203 ? -10.776 1.196 -0.646 1.00 88.38 203 GLY A C 1
ATOM 1540 O O . GLY A 1 203 ? -11.684 0.933 0.139 1.00 88.38 203 GLY A O 1
ATOM 1541 N N . PHE A 1 204 ? -9.494 1.028 -0.331 1.00 92.88 204 PHE A N 1
ATOM 1542 C CA . PHE A 1 204 ? -9.034 0.521 0.955 1.00 92.88 204 PHE A CA 1
ATOM 1543 C C . PHE A 1 204 ? -9.413 1.456 2.109 1.00 92.88 204 PHE A C 1
ATOM 1545 O O . PHE A 1 204 ? -10.010 1.000 3.083 1.00 92.88 204 PHE A O 1
ATOM 1552 N N . LEU A 1 205 ? -9.148 2.763 1.992 1.00 93.50 205 LEU A N 1
ATOM 1553 C CA . LEU A 1 205 ? -9.545 3.750 3.003 1.00 93.50 205 LEU A CA 1
ATOM 1554 C C . LEU A 1 205 ? -11.061 3.766 3.223 1.00 93.50 205 LEU A C 1
ATOM 1556 O O . LEU A 1 205 ? -11.514 3.817 4.366 1.00 93.50 205 LEU A O 1
ATOM 1560 N N . ALA A 1 206 ? -11.846 3.679 2.148 1.00 92.00 206 ALA A N 1
ATOM 1561 C CA . ALA A 1 206 ? -13.295 3.568 2.244 1.00 92.00 206 ALA A CA 1
ATOM 1562 C C . ALA A 1 206 ? -13.717 2.275 2.964 1.00 92.00 206 ALA A C 1
ATOM 1564 O O . ALA A 1 206 ? -14.578 2.319 3.841 1.00 9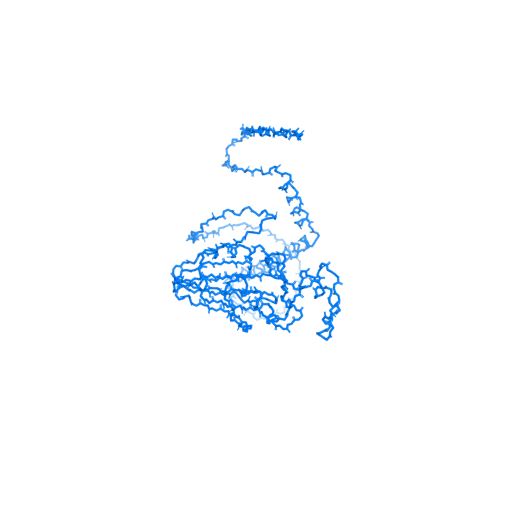2.00 206 ALA A O 1
ATOM 1565 N N . ALA A 1 207 ? -13.076 1.143 2.658 1.00 90.44 207 ALA A N 1
ATOM 1566 C CA . ALA A 1 207 ? -13.374 -0.158 3.260 1.00 90.44 207 ALA A CA 1
ATOM 1567 C C . ALA A 1 207 ? -13.035 -0.233 4.760 1.00 90.44 207 ALA A C 1
ATOM 1569 O O . ALA A 1 207 ? -13.681 -0.975 5.508 1.00 90.44 207 ALA A O 1
ATOM 1570 N N . ILE A 1 208 ? -12.035 0.525 5.217 1.00 94.25 208 ILE A N 1
ATOM 1571 C CA . ILE A 1 208 ? -11.673 0.611 6.640 1.00 94.25 208 ILE A CA 1
ATOM 1572 C C . ILE A 1 208 ? -12.337 1.789 7.365 1.00 94.25 208 ILE A C 1
ATOM 1574 O O . ILE A 1 208 ? -12.168 1.930 8.576 1.00 94.25 208 ILE A O 1
ATOM 1578 N N . SER A 1 209 ? -13.096 2.627 6.654 1.00 94.38 209 SER A N 1
ATOM 1579 C CA . SER A 1 209 ? -13.796 3.770 7.237 1.00 94.38 209 SER A CA 1
ATOM 1580 C C . SER A 1 209 ? -14.752 3.327 8.348 1.00 94.38 209 SER A C 1
ATOM 1582 O O . SER A 1 209 ? -15.425 2.300 8.251 1.00 94.38 209 SER A O 1
ATOM 1584 N N . GLY A 1 210 ? -14.785 4.091 9.440 1.00 94.19 210 GLY A N 1
ATOM 1585 C CA . GLY A 1 210 ? -15.574 3.773 10.634 1.00 94.19 210 GLY A CA 1
ATOM 1586 C C . GLY A 1 210 ? -14.970 2.692 11.538 1.00 94.19 210 GLY A C 1
ATOM 1587 O O . GLY A 1 210 ? -15.513 2.437 12.610 1.00 94.19 210 GLY A O 1
ATOM 1588 N N . LYS A 1 211 ? -13.840 2.079 11.161 1.00 95.75 211 LYS A N 1
ATOM 1589 C CA . LYS A 1 211 ? -13.109 1.130 12.011 1.00 95.75 211 LYS A CA 1
ATOM 1590 C C . LYS A 1 211 ? -11.980 1.839 12.744 1.00 95.75 211 LYS A C 1
ATOM 1592 O O . LYS A 1 211 ? -11.288 2.682 12.179 1.00 95.75 211 LYS A O 1
ATOM 1597 N N . THR A 1 212 ? -11.743 1.458 13.998 1.00 96.75 212 THR A N 1
ATOM 1598 C CA . THR A 1 212 ? -10.591 1.981 14.741 1.00 96.75 212 THR A CA 1
ATOM 1599 C C . THR A 1 212 ? -9.374 1.104 14.491 1.00 96.75 212 THR A C 1
ATOM 1601 O O . THR A 1 212 ? -9.325 -0.042 14.942 1.00 96.75 212 THR A O 1
ATOM 1604 N N . VAL A 1 213 ? -8.376 1.649 13.797 1.00 97.00 213 VAL A N 1
ATOM 1605 C CA . VAL A 1 213 ? -7.092 0.975 13.588 1.00 97.00 213 VAL A CA 1
ATOM 1606 C C . VAL A 1 213 ? -6.314 0.944 14.909 1.00 97.00 213 VAL A C 1
ATOM 1608 O O . VAL A 1 213 ? -6.140 1.966 15.573 1.00 97.00 213 VAL A O 1
ATOM 1611 N N . LYS A 1 214 ? -5.878 -0.251 15.313 1.00 96.88 214 LYS A N 1
ATOM 1612 C CA . LYS A 1 214 ? -5.017 -0.499 16.478 1.00 96.88 214 LYS A CA 1
ATOM 1613 C C . LYS A 1 214 ? -3.545 -0.458 16.085 1.00 96.88 214 LYS A C 1
ATOM 1615 O O . LYS A 1 214 ? -2.735 0.133 16.789 1.00 96.88 214 LYS A O 1
ATOM 1620 N N . GLU A 1 215 ? -3.225 -1.101 14.972 1.00 96.75 215 GLU A N 1
ATOM 1621 C CA . GLU A 1 215 ? -1.868 -1.275 14.476 1.00 96.75 215 GLU A CA 1
ATOM 1622 C C . GLU A 1 215 ? -1.875 -1.202 12.952 1.00 96.75 215 GLU A C 1
ATOM 1624 O O . GLU A 1 215 ? -2.841 -1.613 12.307 1.00 96.75 215 GLU A O 1
ATOM 1629 N N . ALA A 1 216 ? -0.802 -0.661 12.384 1.00 96.69 216 ALA A N 1
ATOM 1630 C CA . ALA A 1 216 ? -0.584 -0.651 10.952 1.00 96.69 216 ALA A CA 1
ATOM 1631 C C . ALA A 1 216 ? 0.840 -1.103 10.642 1.00 96.69 216 ALA A C 1
ATOM 1633 O O . ALA A 1 216 ? 1.780 -0.821 11.386 1.00 96.69 216 ALA A O 1
ATOM 1634 N N . HIS A 1 217 ? 0.998 -1.762 9.507 1.00 94.44 217 HIS A N 1
ATOM 1635 C CA . HIS A 1 217 ? 2.273 -2.193 8.971 1.00 94.44 217 HIS A CA 1
ATOM 1636 C C . HIS A 1 217 ? 2.383 -1.746 7.525 1.00 94.44 217 HIS A C 1
ATOM 1638 O O . HIS A 1 217 ? 1.397 -1.790 6.790 1.00 94.44 217 HIS A O 1
ATOM 1644 N N . ILE A 1 218 ? 3.579 -1.327 7.125 1.00 92.81 218 ILE A N 1
ATOM 1645 C CA . ILE A 1 218 ? 3.869 -1.003 5.731 1.00 92.81 218 ILE A CA 1
ATOM 1646 C C . ILE A 1 218 ? 5.132 -1.721 5.310 1.00 92.81 218 ILE A C 1
ATOM 1648 O O . ILE A 1 218 ? 6.147 -1.703 6.016 1.00 92.81 218 ILE A O 1
ATOM 1652 N N . ASN A 1 219 ? 5.058 -2.317 4.131 1.00 90.38 219 ASN A N 1
ATOM 1653 C CA . ASN A 1 219 ? 6.198 -2.857 3.430 1.00 90.38 219 ASN A CA 1
ATOM 1654 C C . ASN A 1 219 ? 6.265 -2.288 2.026 1.00 90.38 219 ASN A C 1
ATOM 1656 O O . ASN A 1 219 ? 5.257 -2.180 1.336 1.00 90.38 219 ASN A O 1
ATOM 1660 N N . CYS A 1 220 ? 7.473 -1.933 1.644 1.00 87.00 220 CYS A N 1
ATOM 1661 C CA . CYS A 1 220 ? 7.841 -1.484 0.327 1.00 87.00 220 CYS A CA 1
ATOM 1662 C C . CYS A 1 220 ? 9.201 -2.120 0.074 1.00 87.00 220 CYS A C 1
ATOM 1664 O O . CYS A 1 220 ? 10.101 -2.022 0.909 1.00 87.00 220 CYS A O 1
ATOM 1666 N N . ASP A 1 221 ? 9.359 -2.808 -1.041 1.00 77.50 221 ASP A N 1
ATOM 1667 C CA . ASP A 1 221 ? 10.652 -3.387 -1.393 1.00 77.50 221 ASP A CA 1
ATOM 1668 C C . ASP A 1 221 ? 11.676 -2.309 -1.783 1.00 77.50 221 ASP A C 1
ATOM 1670 O O . ASP A 1 221 ? 12.869 -2.474 -1.535 1.00 77.50 221 ASP A O 1
ATOM 1674 N N . SER A 1 222 ? 11.189 -1.171 -2.274 1.00 72.81 222 SER A N 1
ATOM 1675 C CA . SER A 1 222 ? 12.001 -0.042 -2.720 1.00 72.81 222 SER A CA 1
ATOM 1676 C C . SER A 1 222 ? 12.456 0.938 -1.637 1.00 72.81 222 SER A C 1
ATOM 1678 O O . SER A 1 222 ? 13.072 1.927 -2.013 1.00 72.81 222 SER A O 1
ATOM 1680 N N . TRP A 1 223 ? 12.218 0.701 -0.335 1.00 73.94 223 TRP A N 1
ATOM 1681 C CA . TRP A 1 223 ? 12.560 1.672 0.723 1.00 73.94 223 TRP A CA 1
ATOM 1682 C C . TRP A 1 223 ? 13.996 2.215 0.624 1.00 73.94 223 TRP A C 1
ATOM 1684 O O . TRP A 1 223 ? 14.956 1.473 0.838 1.00 73.94 223 TRP A O 1
ATOM 1694 N N . GLY A 1 224 ? 14.141 3.532 0.474 1.00 56.81 224 GLY A N 1
ATOM 1695 C CA . GLY A 1 224 ? 15.446 4.193 0.401 1.00 56.81 224 GLY A CA 1
ATOM 1696 C C . GLY A 1 224 ? 16.113 4.064 -0.969 1.00 56.81 224 GLY A C 1
ATOM 1697 O O . GLY A 1 224 ? 17.328 4.228 -1.070 1.00 56.81 224 GLY A O 1
ATOM 1698 N N . SER A 1 225 ? 15.345 3.736 -2.009 1.00 63.56 225 SER A N 1
ATOM 1699 C CA . SER A 1 225 ? 15.798 3.716 -3.396 1.00 63.56 225 SER A CA 1
ATOM 1700 C C . SER A 1 225 ? 15.142 4.840 -4.200 1.00 63.56 225 SER A C 1
ATOM 1702 O O . SER A 1 225 ? 14.084 5.352 -3.866 1.00 63.56 225 SER A O 1
ATOM 1704 N N . HIS A 1 226 ? 15.741 5.204 -5.329 1.00 52.72 226 HIS A N 1
ATOM 1705 C CA . HIS A 1 226 ? 15.180 6.195 -6.254 1.00 52.72 226 HIS A CA 1
ATOM 1706 C C . HIS A 1 226 ? 13.789 5.859 -6.834 1.00 52.72 226 HIS A C 1
ATOM 1708 O O . HIS A 1 226 ? 13.191 6.722 -7.465 1.00 52.72 226 HIS A O 1
ATOM 1714 N N . GLU A 1 227 ? 13.273 4.646 -6.628 1.00 61.38 227 GLU A N 1
ATOM 1715 C CA . GLU A 1 227 ? 11.906 4.240 -6.986 1.00 61.38 227 GLU A CA 1
ATOM 1716 C C . GLU A 1 227 ? 10.926 4.437 -5.817 1.00 61.38 227 GLU A C 1
ATOM 1718 O O . GLU A 1 227 ? 9.781 3.992 -5.866 1.00 61.38 227 GLU A O 1
ATOM 1723 N N . ASP A 1 228 ? 11.374 5.109 -4.754 1.00 71.88 228 ASP A N 1
ATOM 1724 C CA . ASP A 1 228 ? 10.613 5.325 -3.534 1.00 71.88 228 ASP A CA 1
ATOM 1725 C C . ASP A 1 228 ? 9.260 5.980 -3.804 1.00 71.88 228 ASP A C 1
ATOM 1727 O O . ASP A 1 228 ? 9.075 6.832 -4.681 1.00 71.88 228 ASP A O 1
ATOM 1731 N N . TRP A 1 229 ? 8.296 5.607 -2.975 1.00 79.19 229 TRP A N 1
ATOM 1732 C CA . TRP A 1 229 ? 7.011 6.276 -2.929 1.00 79.19 229 TRP A CA 1
ATOM 1733 C C . TRP A 1 229 ? 7.171 7.709 -2.447 1.00 79.19 229 TRP A C 1
ATOM 1735 O O . TRP A 1 229 ? 7.928 8.004 -1.525 1.00 79.19 229 TRP A O 1
ATOM 1745 N N . ARG A 1 230 ? 6.390 8.606 -3.036 1.00 85.94 230 ARG A N 1
ATOM 1746 C CA . ARG A 1 230 ? 6.300 10.000 -2.630 1.00 85.94 230 ARG A CA 1
ATOM 1747 C C . ARG A 1 230 ? 4.933 10.279 -2.044 1.00 85.94 230 ARG A C 1
ATOM 1749 O O . ARG A 1 230 ? 3.905 9.766 -2.487 1.00 85.94 230 ARG A O 1
ATOM 1756 N N . VAL A 1 231 ? 4.914 11.141 -1.046 1.00 88.06 231 VAL A N 1
ATOM 1757 C CA . VAL A 1 231 ? 3.682 11.631 -0.438 1.00 88.06 231 VAL A CA 1
ATOM 1758 C C . VAL A 1 231 ? 3.706 13.144 -0.410 1.00 88.06 231 VAL A C 1
ATOM 1760 O O . VAL A 1 231 ? 4.761 13.759 -0.293 1.00 88.06 231 VAL A O 1
ATOM 1763 N N . LYS A 1 232 ? 2.535 13.764 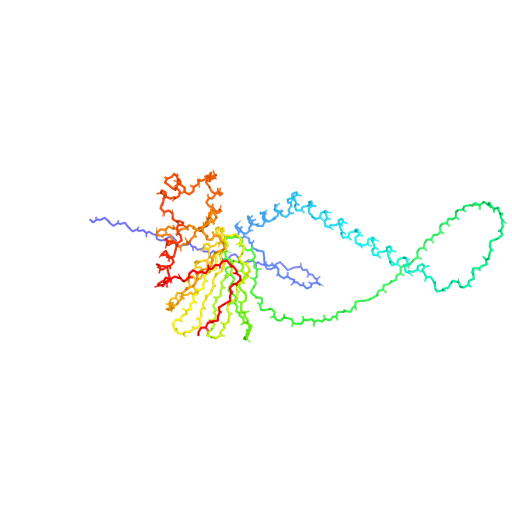-0.484 1.00 90.69 232 LYS A N 1
ATOM 1764 C CA . LYS A 1 232 ? 2.392 15.209 -0.337 1.00 90.69 232 LYS A CA 1
ATOM 1765 C C . LYS A 1 232 ? 1.305 15.507 0.675 1.00 90.69 232 LYS A C 1
ATOM 1767 O O . LYS A 1 232 ? 0.259 14.850 0.730 1.00 90.69 232 LYS A O 1
ATOM 1772 N N . LYS A 1 233 ? 1.564 16.493 1.532 1.00 89.94 233 LYS A N 1
ATOM 1773 C CA . LYS A 1 233 ? 0.577 16.941 2.515 1.00 89.94 233 LYS A CA 1
ATOM 1774 C C . LYS A 1 233 ? -0.651 17.476 1.773 1.00 89.94 233 LYS A C 1
ATOM 1776 O O . LYS A 1 233 ? -0.523 18.347 0.924 1.00 89.94 233 LYS A O 1
ATOM 1781 N N . GLY A 1 234 ? -1.829 16.963 2.118 1.00 88.50 234 GLY A N 1
ATOM 1782 C CA . GLY A 1 234 ? -3.095 17.321 1.469 1.00 88.50 234 GLY A CA 1
ATOM 1783 C C . GLY A 1 234 ? -3.540 16.342 0.382 1.00 88.50 234 GLY A C 1
ATOM 1784 O O . GLY A 1 234 ? -4.739 16.236 0.148 1.00 88.50 234 GLY A O 1
ATOM 1785 N N . GLU A 1 235 ? -2.628 15.551 -0.189 1.00 89.81 235 GLU A N 1
ATOM 1786 C CA . GLU A 1 235 ? -3.005 14.533 -1.172 1.00 89.81 235 GLU A CA 1
ATOM 1787 C C . GLU A 1 235 ? -3.750 13.365 -0.523 1.00 89.81 235 GLU A C 1
ATOM 1789 O O . GLU A 1 235 ? -3.526 13.007 0.645 1.00 89.81 235 GLU A O 1
ATOM 1794 N N . SER A 1 236 ? -4.686 12.783 -1.274 1.00 87.06 236 SER A N 1
ATOM 1795 C CA . SER A 1 236 ? -5.516 11.670 -0.808 1.00 87.06 236 SER A CA 1
ATOM 1796 C C . SER A 1 236 ? -4.804 10.323 -0.901 1.00 87.06 236 SER A C 1
ATOM 1798 O O . SER A 1 236 ? -5.073 9.458 -0.067 1.00 87.06 236 SER A O 1
ATOM 1800 N N . SER A 1 237 ? -3.867 10.173 -1.839 1.00 86.75 237 SER A N 1
ATOM 1801 C CA . SER A 1 237 ? -3.111 8.947 -2.103 1.00 86.75 237 SER A CA 1
ATOM 1802 C C . SER A 1 237 ? -1.601 9.195 -2.118 1.00 86.75 237 SER A C 1
ATOM 1804 O O . SER A 1 237 ? -1.174 10.308 -2.440 1.00 86.75 237 SER A O 1
ATOM 1806 N N . PRO A 1 238 ? -0.786 8.175 -1.796 1.00 85.06 238 PRO A N 1
ATOM 1807 C CA . PRO A 1 238 ? 0.626 8.217 -2.138 1.00 85.06 238 PRO A CA 1
ATOM 1808 C C . PRO A 1 238 ? 0.776 8.123 -3.669 1.00 85.06 238 PRO A C 1
ATOM 1810 O O . PRO A 1 238 ? -0.163 7.739 -4.372 1.00 85.06 238 PRO A O 1
ATOM 1813 N N . MET A 1 239 ? 1.940 8.496 -4.188 1.00 81.56 239 MET A N 1
ATOM 1814 C CA . MET A 1 239 ? 2.265 8.425 -5.613 1.00 81.56 239 MET A CA 1
ATOM 1815 C C . MET A 1 239 ? 3.616 7.741 -5.776 1.00 81.56 239 MET A C 1
ATOM 1817 O O . MET A 1 239 ? 4.517 7.993 -4.977 1.00 81.56 239 MET A O 1
ATOM 1821 N N . SER A 1 240 ? 3.785 6.881 -6.776 1.00 73.94 240 SER A N 1
ATOM 1822 C CA . SER A 1 240 ? 5.113 6.329 -7.040 1.00 73.94 240 SER A CA 1
ATOM 1823 C C . SER A 1 240 ? 6.010 7.297 -7.793 1.00 73.94 240 SER A C 1
ATOM 1825 O O . SER A 1 240 ? 5.550 8.240 -8.443 1.00 73.94 240 SER A O 1
ATOM 1827 N N . THR A 1 241 ? 7.305 6.993 -7.780 1.00 66.75 241 THR A N 1
ATOM 1828 C CA . THR A 1 241 ? 8.264 7.699 -8.622 1.00 66.75 241 THR A CA 1
ATOM 1829 C C . THR A 1 241 ? 8.119 7.350 -10.110 1.00 66.75 241 THR A C 1
ATOM 1831 O O . THR A 1 241 ? 8.345 8.232 -10.931 1.00 66.75 241 THR A O 1
ATOM 1834 N N . LEU A 1 242 ? 7.663 6.151 -10.501 1.00 64.94 242 LEU A N 1
ATOM 1835 C CA . LEU A 1 242 ? 7.518 5.803 -11.926 1.00 64.94 242 LEU A CA 1
ATOM 1836 C C . LEU A 1 242 ? 6.486 6.690 -12.641 1.00 64.94 242 LEU A C 1
ATOM 1838 O O . LEU A 1 242 ? 6.767 7.219 -13.716 1.00 64.94 242 LEU A O 1
ATOM 1842 N N . ALA A 1 243 ? 5.335 6.929 -12.005 1.00 63.41 243 ALA A N 1
ATOM 1843 C CA . ALA A 1 243 ? 4.304 7.822 -12.539 1.00 63.41 243 ALA A CA 1
ATOM 1844 C C . ALA A 1 243 ? 4.834 9.258 -12.727 1.00 63.41 243 ALA A C 1
ATOM 1846 O O . ALA A 1 243 ? 4.545 9.923 -13.721 1.00 63.41 243 ALA A O 1
ATOM 1847 N N . LEU A 1 244 ? 5.667 9.720 -11.792 1.00 63.62 244 LEU A N 1
ATOM 1848 C CA . LEU A 1 244 ? 6.289 11.043 -11.829 1.00 63.62 244 LEU A CA 1
ATOM 1849 C C . LEU A 1 244 ? 7.378 11.149 -12.904 1.00 63.62 244 LEU A C 1
ATOM 1851 O O . LEU A 1 244 ? 7.464 12.163 -13.597 1.00 63.62 244 LEU A O 1
ATOM 1855 N N . VAL A 1 245 ? 8.187 10.099 -13.065 1.00 63.34 245 VAL A N 1
ATOM 1856 C CA . VAL A 1 245 ? 9.247 10.020 -14.079 1.00 63.34 245 VAL A CA 1
ATOM 1857 C C . VAL A 1 245 ? 8.650 10.072 -15.482 1.00 63.34 245 VAL A C 1
ATOM 1859 O O . VAL A 1 245 ? 9.123 10.854 -16.308 1.00 63.34 245 VAL A O 1
ATOM 1862 N N . MET A 1 246 ? 7.582 9.306 -15.729 1.00 67.25 246 MET A N 1
ATOM 1863 C CA . MET A 1 246 ? 6.882 9.310 -17.016 1.00 67.25 246 MET A CA 1
ATOM 1864 C C . MET A 1 246 ? 6.231 10.665 -17.319 1.00 67.25 246 MET A C 1
ATOM 1866 O O . MET A 1 246 ? 6.299 11.134 -18.453 1.00 67.25 246 MET A O 1
ATOM 1870 N N . ALA A 1 247 ? 5.637 11.324 -16.319 1.00 65.25 247 ALA A N 1
ATOM 1871 C CA . ALA A 1 247 ? 4.949 12.599 -16.517 1.00 65.25 247 ALA A CA 1
ATOM 1872 C C . ALA A 1 247 ? 5.895 13.788 -16.771 1.00 65.25 247 ALA A C 1
ATOM 1874 O O . ALA A 1 247 ? 5.503 14.749 -17.432 1.00 65.25 247 ALA A O 1
ATOM 1875 N N . ALA A 1 248 ? 7.120 13.753 -16.236 1.00 62.12 248 ALA A N 1
ATOM 1876 C CA . ALA A 1 248 ? 7.999 14.925 -16.183 1.00 62.12 248 ALA A CA 1
ATOM 1877 C C . ALA A 1 248 ? 9.278 14.824 -17.028 1.00 62.12 248 ALA A C 1
ATOM 1879 O O . ALA A 1 248 ? 10.109 15.727 -16.946 1.00 62.12 248 ALA A O 1
ATOM 1880 N N . ASN A 1 249 ? 9.456 13.758 -17.823 1.00 65.06 249 ASN A N 1
ATOM 1881 C CA . ASN A 1 249 ? 10.695 13.495 -18.571 1.00 65.06 249 ASN A CA 1
ATOM 1882 C C . ASN A 1 249 ? 11.938 13.634 -17.663 1.00 65.06 249 ASN A C 1
ATOM 1884 O O . ASN A 1 249 ? 12.899 14.339 -17.970 1.00 65.06 249 ASN A O 1
ATOM 1888 N N . PHE A 1 250 ? 11.825 13.059 -16.466 1.00 61.78 250 PHE A N 1
ATOM 1889 C CA . PHE A 1 250 ? 12.647 13.398 -15.310 1.00 61.78 250 PHE A CA 1
ATOM 1890 C C . PHE A 1 250 ? 14.078 12.858 -15.436 1.00 61.78 250 PHE A C 1
ATOM 1892 O O . PHE A 1 250 ? 14.280 11.658 -15.622 1.00 61.78 250 PHE A O 1
ATOM 1899 N N . GLU A 1 251 ? 15.077 13.722 -15.245 1.00 57.84 251 GLU A N 1
ATOM 1900 C CA . GLU A 1 251 ? 16.465 13.308 -15.029 1.00 57.84 251 GLU A CA 1
ATOM 1901 C C . GLU A 1 251 ? 16.710 13.066 -13.534 1.00 57.84 251 GLU A C 1
ATOM 1903 O O . GLU A 1 251 ? 16.397 13.895 -12.679 1.00 57.84 251 GLU A O 1
ATOM 1908 N N . LYS A 1 252 ? 17.270 11.899 -13.209 1.00 57.72 252 LYS A N 1
ATOM 1909 C CA . LYS A 1 252 ? 17.600 11.490 -11.841 1.00 57.72 252 LYS A CA 1
ATOM 1910 C C . LYS A 1 252 ? 18.559 12.496 -11.196 1.00 57.72 252 LYS A C 1
ATOM 1912 O O . LYS A 1 252 ? 19.708 12.607 -11.615 1.00 57.72 252 LYS A O 1
ATOM 1917 N N . PHE A 1 253 ? 18.136 13.143 -10.113 1.00 56.56 253 PHE A N 1
ATOM 1918 C CA . PHE A 1 253 ? 19.062 13.837 -9.219 1.00 56.56 253 PHE A CA 1
ATOM 1919 C C . PHE A 1 253 ? 19.602 12.836 -8.196 1.00 56.56 253 PHE A C 1
ATOM 1921 O O . PHE A 1 253 ? 18.843 12.049 -7.628 1.00 56.56 253 PHE A O 1
ATOM 1928 N N . ALA A 1 254 ? 20.916 12.837 -7.966 1.00 59.78 254 ALA A N 1
ATOM 1929 C CA . ALA A 1 254 ? 21.480 12.143 -6.813 1.00 59.78 254 ALA A CA 1
ATOM 1930 C C . ALA A 1 254 ? 20.852 12.696 -5.519 1.00 59.78 254 ALA A C 1
ATOM 1932 O O . ALA A 1 254 ? 20.417 13.851 -5.486 1.00 59.78 254 ALA A O 1
ATOM 1933 N N . ASP A 1 255 ? 20.837 11.899 -4.446 1.00 59.41 255 ASP A N 1
ATOM 1934 C CA . ASP A 1 255 ? 20.266 12.284 -3.142 1.00 59.41 255 ASP A CA 1
ATOM 1935 C C . ASP A 1 255 ? 20.786 13.628 -2.608 1.00 59.41 255 ASP A C 1
ATOM 1937 O O . ASP A 1 255 ? 20.117 14.294 -1.820 1.00 59.41 255 ASP A O 1
ATOM 1941 N N . GLU A 1 256 ? 21.964 14.051 -3.059 1.00 56.88 256 GLU A N 1
ATOM 1942 C CA . GLU A 1 256 ? 22.626 15.295 -2.669 1.00 56.88 256 GLU A CA 1
ATOM 1943 C C . GLU A 1 256 ? 21.946 16.554 -3.240 1.00 56.88 256 GLU A C 1
ATOM 1945 O O . GLU A 1 256 ? 22.153 17.655 -2.732 1.00 56.88 256 GLU A O 1
ATOM 1950 N N . ASP A 1 257 ? 21.057 16.402 -4.226 1.00 72.00 257 ASP A N 1
ATOM 1951 C CA . ASP A 1 257 ? 20.413 17.502 -4.945 1.00 72.00 257 ASP A CA 1
ATOM 1952 C C . ASP A 1 257 ? 18.879 17.518 -4.800 1.00 72.00 257 ASP A C 1
ATOM 1954 O O . ASP A 1 257 ? 18.176 18.058 -5.654 1.00 72.00 257 ASP A O 1
ATOM 1958 N N . LYS A 1 258 ? 18.319 17.024 -3.681 1.00 73.44 258 LYS A N 1
ATOM 1959 C CA . LYS A 1 258 ? 16.854 17.052 -3.425 1.00 73.44 258 LYS A CA 1
ATOM 1960 C C . LYS A 1 258 ? 16.218 18.427 -3.631 1.00 73.44 258 LYS A C 1
ATOM 1962 O O . LYS A 1 258 ? 15.084 18.551 -4.072 1.00 73.44 258 LYS A O 1
ATOM 1967 N N . LYS A 1 259 ? 16.964 19.495 -3.330 1.00 74.00 259 LYS A N 1
ATOM 1968 C CA . LYS A 1 259 ? 16.512 20.884 -3.510 1.00 74.00 259 LYS A CA 1
ATOM 1969 C C . LYS A 1 259 ? 16.342 21.281 -4.979 1.00 74.00 259 LYS A C 1
ATOM 1971 O O . LYS A 1 259 ? 15.730 22.313 -5.246 1.00 74.00 259 LYS A O 1
ATOM 1976 N N . LYS A 1 260 ? 16.899 20.519 -5.922 1.00 76.44 260 LYS A N 1
ATOM 1977 C CA . LYS A 1 260 ? 16.718 20.707 -7.366 1.00 76.44 260 LYS A CA 1
ATOM 1978 C C . LYS A 1 260 ? 15.504 19.948 -7.897 1.00 76.44 260 LYS A C 1
ATOM 1980 O O . LYS A 1 260 ? 14.940 20.402 -8.889 1.00 76.44 260 LYS A O 1
ATOM 1985 N N . ASP A 1 261 ? 15.061 18.899 -7.203 1.00 77.69 261 ASP A N 1
ATOM 1986 C CA . ASP A 1 261 ? 13.877 18.118 -7.558 1.00 77.69 261 ASP A CA 1
ATOM 1987 C C . ASP A 1 261 ? 12.617 19.005 -7.543 1.00 77.69 261 ASP A C 1
ATOM 1989 O O . ASP A 1 261 ? 12.231 19.575 -6.517 1.00 77.69 261 ASP A O 1
ATOM 1993 N N . ALA A 1 262 ? 11.987 19.147 -8.711 1.00 80.38 262 ALA A N 1
ATOM 1994 C CA . ALA A 1 262 ? 10.780 19.948 -8.887 1.00 80.38 262 ALA A CA 1
ATOM 1995 C C . ALA A 1 262 ? 9.626 19.447 -8.009 1.00 80.38 262 ALA A C 1
ATOM 1997 O O . ALA A 1 262 ? 8.924 20.252 -7.404 1.00 80.38 262 ALA A O 1
ATOM 1998 N N . PHE A 1 263 ? 9.486 18.133 -7.835 1.00 79.94 263 PHE A N 1
ATOM 1999 C CA . PHE A 1 263 ? 8.440 17.574 -6.986 1.00 79.94 263 PHE A CA 1
ATOM 2000 C C . PHE A 1 263 ? 8.699 17.856 -5.511 1.00 79.94 263 PHE A C 1
ATOM 2002 O O . PHE A 1 263 ? 7.754 18.142 -4.775 1.00 79.94 263 PHE A O 1
ATOM 2009 N N . TYR A 1 264 ? 9.965 17.850 -5.085 1.00 83.81 264 TYR A N 1
ATOM 2010 C CA . TYR A 1 264 ? 10.315 18.266 -3.727 1.00 83.81 264 TYR A CA 1
ATOM 2011 C C . TYR A 1 264 ? 9.946 19.734 -3.482 1.00 83.81 264 TYR A C 1
ATOM 2013 O O . TYR A 1 264 ? 9.365 20.064 -2.446 1.00 83.81 264 TYR A O 1
ATOM 2021 N N . LYS A 1 265 ? 10.195 20.616 -4.461 1.00 85.06 265 LYS A N 1
ATOM 2022 C CA . LYS A 1 265 ? 9.745 22.021 -4.411 1.00 85.06 265 LYS A CA 1
ATOM 2023 C C . LYS A 1 265 ? 8.221 22.143 -4.375 1.00 85.06 265 LYS A C 1
ATOM 2025 O O . LYS A 1 265 ? 7.701 22.987 -3.650 1.00 85.06 265 LYS A O 1
ATOM 2030 N N . ASP A 1 266 ? 7.520 21.257 -5.073 1.00 86.12 266 ASP A N 1
ATOM 2031 C CA . ASP A 1 266 ? 6.059 21.168 -5.059 1.00 86.12 266 ASP A CA 1
ATOM 2032 C C . ASP A 1 266 ? 5.500 20.510 -3.784 1.00 86.12 266 ASP A C 1
ATOM 2034 O O . ASP A 1 266 ? 4.284 20.330 -3.661 1.00 86.12 266 ASP A O 1
ATOM 2038 N N . GLY A 1 267 ? 6.355 20.162 -2.817 1.00 88.38 267 GLY A N 1
ATOM 2039 C CA . GLY A 1 267 ? 5.972 19.633 -1.509 1.00 88.38 267 GLY A CA 1
ATOM 2040 C C . GLY A 1 267 ? 5.773 18.117 -1.456 1.00 88.38 267 GLY A C 1
ATOM 2041 O O . GLY A 1 267 ? 5.210 17.621 -0.477 1.00 88.38 267 GLY A O 1
ATOM 2042 N N . TRP A 1 268 ? 6.205 17.382 -2.483 1.00 88.75 268 TRP A N 1
ATOM 2043 C CA . TRP A 1 268 ? 6.311 15.926 -2.435 1.00 88.75 268 TRP A CA 1
ATOM 2044 C C . TRP A 1 268 ? 7.570 15.510 -1.683 1.00 88.75 268 TRP A C 1
ATOM 2046 O O . TRP A 1 268 ? 8.670 15.956 -1.981 1.00 88.75 268 TRP A O 1
ATOM 2056 N N . VAL A 1 269 ? 7.416 14.611 -0.724 1.00 87.81 269 VAL A N 1
ATOM 2057 C CA . VAL A 1 269 ? 8.502 14.103 0.112 1.00 87.81 269 VAL A CA 1
ATOM 2058 C C . VAL A 1 269 ? 8.585 12.592 -0.024 1.00 87.81 269 VAL A C 1
ATOM 2060 O O . VAL A 1 269 ? 7.567 11.919 -0.194 1.00 87.81 269 VAL A O 1
ATOM 2063 N N . TYR A 1 270 ? 9.801 12.068 0.036 1.00 86.00 270 TYR A N 1
ATOM 2064 C CA . TYR A 1 270 ? 10.103 10.645 -0.156 1.00 86.00 270 TYR A CA 1
ATOM 2065 C C . TYR A 1 270 ? 10.985 10.086 0.965 1.00 86.00 270 TYR A C 1
ATOM 2067 O O . TYR A 1 270 ? 11.341 8.912 0.975 1.00 86.00 270 TYR A O 1
ATOM 2075 N N . GLU A 1 271 ? 11.315 10.898 1.973 1.00 87.12 271 GLU A N 1
ATOM 2076 C CA . GLU A 1 271 ? 11.952 10.398 3.181 1.00 87.12 271 GLU A CA 1
ATOM 2077 C C . GLU A 1 271 ? 11.027 9.394 3.872 1.00 87.12 271 GLU A C 1
ATOM 2079 O O . GLU A 1 271 ? 9.866 9.693 4.159 1.00 87.12 271 GLU A O 1
ATOM 2084 N N . THR A 1 272 ? 11.567 8.227 4.236 1.00 87.31 272 THR A N 1
ATOM 2085 C CA . THR A 1 272 ? 10.810 7.179 4.938 1.00 87.31 272 THR A CA 1
ATOM 2086 C C . THR A 1 272 ? 10.046 7.729 6.149 1.00 87.31 272 THR A C 1
ATOM 2088 O O . THR A 1 272 ? 8.885 7.385 6.352 1.00 87.31 272 THR A O 1
ATOM 2091 N N . ALA A 1 273 ? 10.660 8.611 6.948 1.00 89.50 273 ALA A N 1
ATOM 2092 C CA . ALA A 1 273 ? 10.000 9.216 8.106 1.00 89.50 273 ALA A CA 1
ATOM 2093 C C . ALA A 1 273 ? 8.759 10.037 7.709 1.00 89.50 273 ALA A C 1
ATOM 2095 O O . ALA A 1 273 ? 7.702 9.875 8.318 1.00 89.50 273 ALA A O 1
ATOM 2096 N N . SER A 1 274 ? 8.874 10.847 6.655 1.00 90.69 274 SER A N 1
ATOM 2097 C CA . SER A 1 274 ? 7.783 11.661 6.116 1.00 90.69 274 SER A CA 1
ATOM 2098 C C . SER A 1 274 ? 6.652 10.803 5.546 1.00 90.69 274 SER A C 1
ATOM 2100 O O . SER A 1 274 ? 5.481 11.098 5.779 1.00 90.69 274 SER A O 1
ATOM 2102 N N . ILE A 1 275 ? 6.986 9.708 4.856 1.00 89.81 275 ILE A N 1
ATOM 2103 C CA . ILE A 1 275 ? 6.008 8.737 4.343 1.00 89.81 275 ILE A CA 1
ATOM 2104 C C . ILE A 1 275 ? 5.231 8.107 5.503 1.00 89.81 275 ILE A C 1
ATOM 2106 O O . ILE A 1 275 ? 4.000 8.118 5.509 1.00 89.81 275 ILE A O 1
ATOM 2110 N N . LEU A 1 276 ? 5.931 7.613 6.529 1.00 91.75 276 LEU A N 1
ATOM 2111 C CA . LEU A 1 276 ? 5.290 7.010 7.701 1.00 91.75 276 LEU A CA 1
ATOM 2112 C C . LEU A 1 276 ? 4.402 8.007 8.460 1.00 91.75 276 LEU A C 1
ATOM 2114 O O . LEU A 1 276 ? 3.336 7.629 8.947 1.00 91.75 276 LEU A O 1
ATOM 2118 N N . ASP A 1 277 ? 4.805 9.275 8.547 1.00 93.88 277 ASP A N 1
ATOM 2119 C CA . ASP A 1 277 ? 3.997 10.322 9.175 1.00 93.88 277 ASP A CA 1
ATOM 2120 C C . ASP A 1 277 ? 2.771 10.699 8.327 1.00 93.88 277 ASP A C 1
ATOM 2122 O O . ASP A 1 277 ? 1.694 10.947 8.876 1.00 93.88 277 ASP A O 1
ATOM 2126 N N . TRP A 1 278 ? 2.878 10.663 6.996 1.00 94.38 278 TRP A N 1
ATOM 2127 C CA . TRP A 1 278 ? 1.720 10.803 6.114 1.00 94.38 278 TRP A CA 1
ATOM 2128 C C . TRP A 1 278 ? 0.714 9.670 6.337 1.00 94.38 278 TRP A C 1
ATOM 2130 O O . TRP A 1 278 ? -0.468 9.937 6.567 1.00 94.38 278 TRP A O 1
ATOM 2140 N N . PHE A 1 279 ? 1.176 8.414 6.382 1.00 94.44 279 PHE A N 1
ATOM 2141 C CA . PHE A 1 279 ? 0.310 7.272 6.684 1.00 94.44 279 PHE A CA 1
ATOM 2142 C C . PHE A 1 279 ? -0.291 7.351 8.086 1.00 94.44 279 PHE A C 1
ATOM 2144 O O . PHE A 1 279 ? -1.468 7.037 8.247 1.00 94.44 279 PHE A O 1
ATOM 2151 N N . LYS A 1 280 ? 0.452 7.846 9.085 1.00 95.69 280 LYS A N 1
ATOM 2152 C CA . LYS A 1 280 ? -0.097 8.136 10.419 1.00 95.69 280 LYS A CA 1
ATOM 2153 C C . LYS A 1 280 ? -1.286 9.088 10.341 1.00 95.69 280 LYS A C 1
ATOM 2155 O O . LYS A 1 280 ? -2.297 8.852 10.996 1.00 95.69 280 LYS A O 1
ATOM 2160 N N . GLY A 1 281 ? -1.185 10.139 9.529 1.00 94.31 281 GLY A N 1
ATOM 2161 C CA . GLY A 1 281 ? -2.283 11.077 9.303 1.00 94.31 281 GLY A CA 1
ATOM 2162 C C . GLY A 1 281 ? -3.515 10.436 8.656 1.00 94.31 281 GLY A C 1
ATOM 2163 O O . GLY A 1 281 ? -4.630 10.864 8.937 1.00 94.31 281 GLY A O 1
ATOM 2164 N N . LYS A 1 282 ? -3.334 9.407 7.816 1.00 94.31 282 LYS A N 1
ATOM 2165 C CA . LYS A 1 282 ? -4.438 8.704 7.138 1.00 94.31 282 LYS A CA 1
ATOM 2166 C C . LYS A 1 282 ? -5.052 7.572 7.961 1.00 94.31 282 LYS A C 1
ATOM 2168 O O . LYS A 1 282 ? -6.259 7.379 7.912 1.00 94.31 282 LYS A O 1
ATOM 2173 N N . LEU A 1 283 ? -4.231 6.828 8.698 1.00 95.62 283 LEU A N 1
ATOM 2174 C CA . LEU A 1 283 ? -4.633 5.620 9.427 1.00 95.62 283 LEU A CA 1
ATOM 2175 C C . LEU A 1 283 ? -4.883 5.870 10.921 1.00 95.62 283 LEU A C 1
ATOM 2177 O O . LEU A 1 283 ? -5.389 4.992 11.612 1.00 95.62 283 LEU A O 1
ATOM 2181 N N . GLY A 1 284 ? -4.492 7.034 11.449 1.00 96.31 284 GLY A N 1
ATOM 2182 C CA . GLY A 1 284 ? -4.582 7.374 12.874 1.00 96.31 284 GLY A CA 1
ATOM 2183 C C . GLY A 1 284 ? -3.497 6.737 13.752 1.00 96.31 284 GLY A C 1
ATOM 2184 O O . GLY A 1 284 ? -3.335 7.130 14.906 1.00 96.31 284 GLY A O 1
ATOM 2185 N N . VAL A 1 285 ? -2.713 5.800 13.212 1.00 95.56 285 VAL A N 1
ATOM 2186 C CA . VAL A 1 285 ? -1.592 5.136 13.893 1.00 95.56 285 VAL A CA 1
ATOM 2187 C C . VAL A 1 285 ? -0.343 5.176 13.022 1.00 95.56 285 VAL A C 1
ATOM 2189 O O . VAL A 1 285 ? -0.430 5.078 11.799 1.00 95.56 285 VAL A O 1
ATOM 2192 N N . LYS A 1 286 ? 0.832 5.334 13.643 1.00 95.62 286 LYS A N 1
ATOM 2193 C CA . LYS A 1 286 ? 2.100 5.312 12.908 1.00 95.62 286 LYS A CA 1
ATOM 2194 C C . LYS A 1 286 ? 2.405 3.869 12.498 1.00 95.62 286 LYS A C 1
ATOM 2196 O O . LYS A 1 286 ? 2.481 3.029 13.393 1.00 95.62 286 LYS A O 1
ATOM 2201 N N . PRO A 1 287 ? 2.578 3.570 11.202 1.00 94.44 287 PRO A N 1
ATOM 2202 C CA . PRO A 1 287 ? 2.830 2.202 10.791 1.00 94.44 287 PRO A CA 1
ATOM 2203 C C . PRO A 1 287 ? 4.229 1.726 11.172 1.00 94.44 287 PRO A C 1
ATOM 2205 O O . PRO A 1 287 ? 5.200 2.483 11.109 1.00 94.44 287 PRO A O 1
ATOM 2208 N N . ASN A 1 288 ? 4.327 0.442 11.497 1.00 93.00 288 ASN A N 1
ATOM 2209 C CA . ASN A 1 288 ? 5.590 -0.264 11.643 1.00 93.00 288 ASN A CA 1
ATOM 2210 C C . ASN A 1 288 ? 6.166 -0.567 10.252 1.00 93.00 288 ASN A C 1
ATOM 2212 O O . ASN A 1 288 ? 5.496 -1.182 9.416 1.00 93.00 288 ASN A O 1
ATOM 2216 N N . LYS A 1 289 ? 7.409 -0.139 10.011 1.00 90.06 289 LYS A N 1
ATOM 2217 C CA . LYS A 1 289 ? 8.146 -0.442 8.779 1.00 90.06 289 LYS A CA 1
ATOM 2218 C C . LYS A 1 289 ? 8.647 -1.882 8.818 1.00 90.06 289 LYS A C 1
ATOM 2220 O O . LYS A 1 289 ? 9.303 -2.273 9.780 1.00 90.06 289 LYS A O 1
ATOM 2225 N N . HIS A 1 290 ? 8.411 -2.618 7.740 1.00 85.75 290 HIS A N 1
ATOM 2226 C CA . HIS A 1 290 ? 9.028 -3.922 7.494 1.00 85.75 290 HIS A CA 1
ATOM 2227 C C . HIS A 1 290 ? 10.016 -3.854 6.327 1.00 85.75 290 HIS A C 1
ATOM 2229 O O . HIS A 1 290 ? 9.937 -2.951 5.492 1.00 85.75 290 HIS A O 1
ATOM 2235 N N . GLY A 1 291 ? 10.981 -4.776 6.325 1.00 74.56 291 GLY A N 1
ATOM 2236 C CA . GLY A 1 291 ? 11.936 -4.956 5.229 1.00 74.56 291 GLY A CA 1
ATOM 2237 C C . GLY A 1 291 ? 11.337 -5.735 4.055 1.00 74.56 291 GLY A C 1
ATOM 2238 O O . GLY A 1 291 ? 10.248 -6.302 4.167 1.00 74.56 291 GLY A O 1
ATOM 2239 N N . SER A 1 292 ? 12.070 -5.783 2.941 1.00 68.38 292 SER A N 1
ATOM 2240 C CA . SER A 1 292 ? 11.658 -6.505 1.735 1.00 68.38 292 SER A CA 1
ATOM 2241 C C . SER A 1 292 ? 11.406 -7.996 2.015 1.00 68.38 292 SER A C 1
ATOM 2243 O O . SER A 1 292 ? 12.095 -8.628 2.817 1.00 68.38 292 SER A O 1
ATOM 2245 N N . GLY A 1 293 ? 10.381 -8.564 1.371 1.00 68.06 293 GLY A N 1
ATOM 2246 C CA . GLY A 1 293 ? 10.022 -9.981 1.491 1.00 68.06 293 GLY A CA 1
ATOM 2247 C C . GLY A 1 293 ? 8.515 -10.237 1.512 1.00 68.06 293 GLY A C 1
ATOM 2248 O O . GLY A 1 293 ? 7.713 -9.327 1.720 1.00 68.06 293 GLY A O 1
ATOM 2249 N N . SER A 1 294 ? 8.110 -11.495 1.294 1.00 66.50 294 SER A N 1
ATOM 2250 C CA . SER A 1 294 ? 6.696 -11.864 1.416 1.00 66.50 294 SER A CA 1
ATOM 2251 C C . SER A 1 294 ? 6.262 -11.729 2.870 1.00 66.50 294 SER A C 1
ATOM 2253 O O . SER A 1 294 ? 6.871 -12.342 3.750 1.00 66.50 294 SER A O 1
ATOM 2255 N N . LEU A 1 295 ? 5.190 -10.984 3.112 1.00 79.50 295 LEU A N 1
ATOM 2256 C CA . LEU A 1 295 ? 4.642 -10.817 4.448 1.00 79.50 295 LEU A CA 1
ATOM 2257 C C . LEU A 1 295 ? 3.399 -11.662 4.652 1.00 79.50 295 LEU A C 1
ATOM 2259 O O . LEU A 1 295 ? 2.549 -11.791 3.768 1.00 79.50 295 LEU A O 1
ATOM 2263 N N . GLU A 1 296 ? 3.296 -12.193 5.862 1.00 87.19 296 GLU A N 1
ATOM 2264 C CA . GLU A 1 296 ? 2.126 -12.889 6.361 1.00 87.19 296 GLU A CA 1
ATOM 2265 C C . GLU A 1 296 ? 1.754 -12.290 7.719 1.00 87.19 296 GLU A C 1
ATOM 2267 O O . GLU A 1 296 ? 2.587 -12.215 8.620 1.00 87.19 296 GLU A O 1
ATOM 2272 N N . TYR A 1 297 ? 0.502 -11.865 7.865 1.00 85.88 297 TYR A N 1
ATOM 2273 C CA . TYR A 1 297 ? -0.035 -11.312 9.103 1.00 85.88 297 TYR A CA 1
ATOM 2274 C C . TYR A 1 297 ? -1.198 -12.162 9.581 1.00 85.88 297 TYR A C 1
ATOM 2276 O O . TYR A 1 297 ? -2.138 -12.408 8.828 1.00 85.88 297 TYR A O 1
ATOM 2284 N N . THR A 1 298 ? -1.158 -12.576 10.844 1.00 87.00 298 THR A N 1
ATOM 2285 C CA . THR A 1 298 ? -2.311 -13.192 11.511 1.00 87.00 298 THR A CA 1
ATOM 2286 C C . THR A 1 298 ? -3.057 -12.102 12.263 1.00 87.00 298 THR A C 1
ATOM 2288 O O . THR A 1 298 ? -2.451 -11.396 13.066 1.00 87.00 298 THR A O 1
ATOM 2291 N N . MET A 1 299 ? -4.347 -11.942 11.981 1.00 87.06 299 MET A N 1
ATOM 2292 C CA . MET A 1 299 ? -5.146 -10.901 12.616 1.00 87.06 299 MET A CA 1
ATOM 2293 C C . MET A 1 299 ? -5.554 -11.298 14.035 1.00 87.06 299 MET A C 1
ATOM 2295 O O . MET A 1 299 ? -5.965 -12.448 14.225 1.00 87.06 299 MET A O 1
ATOM 2299 N N . PRO A 1 300 ? -5.468 -10.363 14.999 1.00 77.81 300 PRO A N 1
ATOM 2300 C CA . PRO A 1 300 ? -5.881 -10.598 16.375 1.00 77.81 300 PRO A CA 1
ATOM 2301 C C . PRO A 1 300 ? -7.388 -10.841 16.493 1.00 77.81 300 PRO A C 1
ATOM 2303 O O . PRO A 1 300 ? -8.173 -10.434 15.596 1.00 77.81 300 PRO A O 1
#

pLDDT: mean 71.76, std 20.42, range [26.95, 97.0]

Foldseek 3Di:
DDDDDDDDDDDDDDPPDDDPPDDDPDDDDPDDDDDPDPLSVVVVVVVVCVCVDPVVVVVVVVVVVVVVVVVVVVVVVVVVVVVPDPDDPDDDDDDDDDDDDDDDDDDDDDDDDDDDDDDDDDPDPDPDDDPRPPDLPADEDDDDPPDADEAEELHKYWFFAQHKHWYDAQDALKKKKWFAFPVWTTMIFIYDQAVSRLNRLVVRLVVCPPTQTPAMAMEHQQQPHCQAWKDAPPDSGIHTVVHVCVVPVDDDDDPVVCVVDPVVVVRIDRHPVVVQVVVCVSNVHRHDYDYGDIDMDRMD

Secondary structure (DSSP, 8-state):
-------------------------SS----PPPP--HHHHHHHHHHHHHHTSHHHHHHHHHHHHHHHHHHHHHHHHHHHHHT--S-----PPP--------------------------------------TTS---EE----TTS-EEEPTTEEEEE-TT-EEEEPPPPTT-EEEEEEETTS-EEEEEE-SSTHHHHHHHHHHHHHTT--EEEEEEEETTTTSTT--BEETT-SS-B-HHHHHHHHTPPPPPGGGGGG-HHHHTTEE--HHHHHHHHHHHHSSPPEEE-SS--EEE--

Radius of gyration: 31.81 Å; chains: 1; bounding box: 65×107×78 Å